Protein AF-A0ABD2KGE0-F1 (afdb_monomer)

Radius of gyration: 43.3 Å; Cα contacts (8 Å, |Δi|>4): 145; chains: 1; bounding box: 102×55×113 Å

Solvent-accessible surface area (backbone atoms only — not comparable to full-atom values): 12557 Å² total; per-residue (Å²): 134,83,68,88,50,62,53,89,42,40,28,43,33,33,20,81,40,97,80,55,90,61,60,81,44,76,45,50,72,95,71,85,79,91,82,86,72,96,60,96,53,74,43,79,45,80,46,65,75,46,70,74,56,56,77,71,59,83,86,86,86,90,84,78,78,70,44,85,46,92,83,61,33,65,87,74,65,28,35,72,54,53,95,43,36,20,32,59,52,85,53,45,61,68,87,54,73,83,26,92,81,33,57,44,60,52,88,63,84,57,63,65,64,60,56,50,51,49,52,48,59,71,66,69,50,51,68,60,54,52,52,53,51,53,52,50,52,49,53,51,51,48,52,59,68,60,45,62,63,57,61,59,52,53,58,55,54,52,56,52,54,52,54,53,53,52,52,62,64,64,69,69,79,73,83,81,85,82,84,89,86,87,81,91,82,91,81,84,88,81,85,82,82,131

InterPro domains:
  IPR002172 Low-density lipoprotein (LDL) receptor class A repeat [PF00057] (72-108)
  IPR002172 Low-density lipoprotein (LDL) receptor class A repeat [PS50068] (72-109)
  IPR002172 Low-density lipoprotein (LDL) receptor class A repeat [SM00192] (72-110)
  IPR002172 Low-density lipoprotein (LDL) receptor class A repeat [cd00112] (75-108)
  IPR036055 LDL receptor-like superfamily [G3DSA:4.10.400.10] (68-114)
  IPR036055 LDL receptor-like superfamily [SSF57424] (74-108)

Foldseek 3Di:
DDDPFPLVAWKKFKDLDPPGPHGPDIDGDDDDADDDDPHPDMDIDIHHNDPVCVVVDDDDDDDFDWDQAPPDLVVVCWDDLDPSITGHLVQACPPDQPRRVSPSNPPPPDVVVVVVVVCVVVVPCVVVVVVVVVVVVVVVVVVVVVVVVVVVVVVVVVVVVVVVVVVVVVVPPPDDDDDDDDDDDDDDDDDDDD

Mean predicted aligned error: 18.42 Å

Structure (mmCIF, N/CA/C/O backbone):
data_AF-A0ABD2KGE0-F1
#
_entry.id   AF-A0ABD2KGE0-F1
#
loop_
_atom_site.group_PDB
_atom_site.id
_atom_site.type_symbol
_atom_site.label_atom_id
_atom_site.label_alt_id
_atom_site.label_comp_id
_atom_site.label_asym_id
_atom_site.label_entity_id
_atom_site.label_seq_id
_atom_site.pdbx_PDB_ins_code
_atom_site.Cartn_x
_atom_site.Cartn_y
_atom_site.Cartn_z
_atom_site.occupancy
_atom_site.B_iso_or_equiv
_atom_site.auth_seq_id
_atom_site.auth_comp_id
_atom_site.auth_asym_id
_atom_site.auth_atom_id
_atom_site.pdbx_PDB_model_num
ATOM 1 N N . MET A 1 1 ? 34.224 -8.600 6.490 1.00 31.39 1 MET A N 1
ATOM 2 C CA . MET A 1 1 ? 33.199 -7.617 6.900 1.00 31.39 1 MET A CA 1
ATOM 3 C C . MET A 1 1 ? 31.910 -8.039 6.220 1.00 31.39 1 MET A C 1
ATOM 5 O O . MET A 1 1 ? 31.810 -7.887 5.011 1.00 31.39 1 MET A O 1
ATOM 9 N N . GLY A 1 2 ? 31.031 -8.734 6.948 1.00 36.47 2 GLY A N 1
ATOM 10 C CA . GLY A 1 2 ? 29.794 -9.284 6.388 1.00 36.47 2 GLY A CA 1
ATOM 11 C C . GLY A 1 2 ? 28.872 -8.150 5.959 1.00 36.47 2 GLY A C 1
ATOM 12 O O . GLY A 1 2 ? 28.632 -7.233 6.743 1.00 36.47 2 GLY A O 1
ATOM 13 N N . ALA A 1 3 ? 28.429 -8.177 4.705 1.00 40.34 3 ALA A N 1
ATOM 14 C CA . ALA A 1 3 ? 27.451 -7.222 4.210 1.00 40.34 3 ALA A CA 1
ATOM 15 C C . ALA A 1 3 ? 26.180 -7.308 5.077 1.00 40.34 3 ALA A C 1
ATOM 17 O O . ALA A 1 3 ? 25.774 -8.415 5.441 1.00 40.34 3 ALA A O 1
ATOM 18 N N . PRO A 1 4 ? 25.560 -6.175 5.448 1.00 46.66 4 PRO A N 1
ATOM 19 C CA . PRO A 1 4 ? 24.321 -6.215 6.199 1.00 46.66 4 PRO A CA 1
ATOM 20 C C . PRO A 1 4 ? 23.244 -6.811 5.288 1.00 46.66 4 PRO A C 1
ATOM 22 O O . PRO A 1 4 ? 23.001 -6.304 4.196 1.00 46.66 4 PRO A O 1
ATOM 25 N N . ASN A 1 5 ? 22.611 -7.878 5.776 1.00 57.12 5 ASN A N 1
ATOM 26 C CA . ASN A 1 5 ? 21.616 -8.718 5.106 1.00 57.12 5 ASN A CA 1
ATOM 27 C C . ASN A 1 5 ? 22.230 -9.668 4.062 1.00 57.12 5 ASN A C 1
ATOM 29 O O . ASN A 1 5 ? 22.848 -9.255 3.087 1.00 57.12 5 ASN A O 1
ATOM 33 N N . HIS A 1 6 ? 22.030 -10.971 4.263 1.00 66.12 6 HIS A N 1
ATOM 34 C CA . HIS A 1 6 ? 22.471 -12.041 3.369 1.00 66.12 6 HIS A CA 1
ATOM 35 C C . HIS A 1 6 ? 21.640 -12.051 2.067 1.00 66.12 6 HIS A C 1
ATOM 37 O O . HIS A 1 6 ? 20.891 -12.985 1.797 1.00 66.12 6 HIS A O 1
ATOM 43 N N . CYS A 1 7 ? 21.761 -11.006 1.243 1.00 77.00 7 CYS A N 1
ATOM 44 C CA . CYS A 1 7 ? 21.024 -10.835 -0.021 1.00 77.00 7 CYS A CA 1
ATOM 45 C C . CYS A 1 7 ? 21.409 -11.873 -1.091 1.00 77.00 7 CYS A C 1
ATOM 47 O O . CYS A 1 7 ? 20.799 -11.919 -2.151 1.00 77.00 7 CYS A O 1
ATOM 49 N N . VAL A 1 8 ? 22.447 -12.671 -0.826 1.00 79.19 8 VAL A N 1
ATOM 50 C CA . VAL A 1 8 ? 22.867 -13.806 -1.658 1.00 79.19 8 VAL A CA 1
ATOM 51 C C . VAL A 1 8 ? 22.132 -15.089 -1.256 1.00 79.19 8 VAL A C 1
ATOM 53 O O . VAL A 1 8 ? 22.020 -16.002 -2.062 1.00 79.19 8 VAL A O 1
ATOM 56 N N . GLU A 1 9 ? 21.614 -15.160 -0.029 1.00 80.75 9 GLU A N 1
ATOM 57 C CA . GLU A 1 9 ? 20.933 -16.345 0.503 1.00 80.75 9 GLU A CA 1
ATOM 58 C C . GLU A 1 9 ? 19.415 -16.184 0.432 1.00 80.75 9 GLU A C 1
ATOM 60 O O . GLU A 1 9 ? 18.720 -17.079 -0.038 1.00 80.75 9 GLU A O 1
ATOM 65 N N . ASN A 1 10 ? 18.907 -15.027 0.868 1.00 84.31 10 ASN A N 1
ATOM 66 C CA . ASN A 1 10 ? 17.483 -14.720 0.916 1.00 84.31 10 ASN A CA 1
ATOM 67 C C . ASN A 1 10 ? 17.231 -13.358 0.269 1.00 84.31 10 ASN A C 1
ATOM 69 O O . ASN A 1 10 ? 17.643 -12.318 0.796 1.00 84.31 10 ASN A O 1
ATOM 73 N N . ALA A 1 11 ? 16.541 -13.362 -0.867 1.00 87.50 11 ALA A N 1
ATOM 74 C CA . ALA A 1 11 ? 16.269 -12.159 -1.637 1.00 87.50 11 ALA A CA 1
ATOM 75 C C . ALA A 1 11 ? 14.887 -12.189 -2.288 1.00 87.50 11 ALA A C 1
ATOM 77 O O . ALA A 1 11 ? 14.390 -13.227 -2.719 1.00 87.50 11 ALA A O 1
ATOM 78 N N . MET A 1 12 ? 14.279 -11.014 -2.396 1.00 88.88 12 MET A N 1
ATOM 79 C CA . MET A 1 12 ? 13.069 -10.787 -3.175 1.00 88.88 12 MET A CA 1
ATOM 80 C C . MET A 1 12 ? 13.412 -9.890 -4.360 1.00 88.88 12 MET A C 1
ATOM 82 O O . MET A 1 12 ? 13.841 -8.752 -4.189 1.00 88.88 12 MET A O 1
ATOM 86 N N . GLU A 1 13 ? 13.206 -10.396 -5.564 1.00 90.56 13 GLU A N 1
ATOM 87 C CA . GLU A 1 13 ? 13.563 -9.743 -6.817 1.00 90.56 13 GLU A CA 1
ATOM 88 C C . GLU A 1 13 ? 12.304 -9.342 -7.590 1.00 90.56 13 GLU A C 1
ATOM 90 O O . GLU A 1 13 ? 11.334 -10.102 -7.666 1.00 90.56 13 GLU A O 1
ATOM 95 N N . LEU A 1 14 ? 12.314 -8.142 -8.171 1.00 91.81 14 LEU A N 1
ATOM 96 C CA . LEU A 1 14 ? 11.231 -7.616 -8.995 1.00 91.81 14 LEU A CA 1
ATOM 97 C C . LEU A 1 14 ? 11.708 -7.446 -10.441 1.00 91.81 14 LEU A C 1
ATOM 99 O O . LEU A 1 14 ? 12.752 -6.844 -10.701 1.00 91.81 14 LEU A O 1
ATOM 103 N N . PHE A 1 15 ? 10.897 -7.920 -11.385 1.00 92.81 15 PHE A N 1
ATOM 104 C CA . PHE A 1 15 ? 11.168 -7.912 -12.823 1.00 92.81 15 PHE A CA 1
ATOM 105 C C . PHE A 1 15 ? 10.057 -7.182 -13.590 1.00 92.8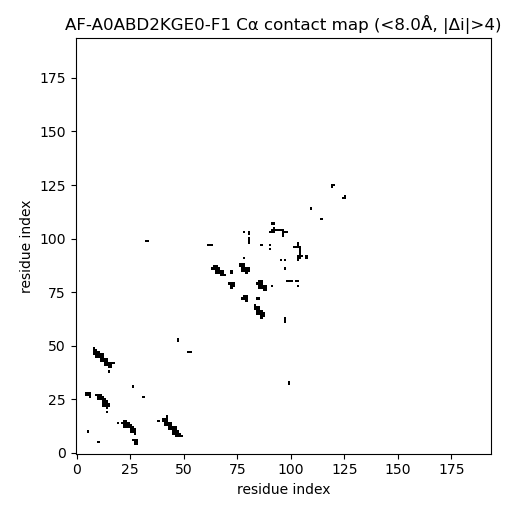1 15 PHE A C 1
ATOM 107 O O . PHE A 1 15 ? 8.870 -7.381 -13.325 1.00 92.81 15 PHE A O 1
ATOM 114 N N . GLY A 1 16 ? 10.447 -6.338 -14.548 1.00 89.75 16 GLY A N 1
ATOM 115 C CA . GLY A 1 16 ? 9.550 -5.515 -15.373 1.00 89.75 16 GLY A CA 1
ATOM 116 C C . GLY A 1 16 ? 9.083 -6.223 -16.645 1.00 89.75 16 GLY A C 1
ATOM 117 O O . GLY A 1 16 ? 9.093 -5.636 -17.717 1.00 89.75 16 GLY A O 1
ATOM 118 N N . GLY A 1 17 ? 8.777 -7.516 -16.554 1.00 86.81 17 GLY A N 1
ATOM 119 C CA . GLY A 1 17 ? 8.366 -8.325 -17.697 1.00 86.81 17 GLY A CA 1
ATOM 120 C C . GLY A 1 17 ? 8.775 -9.793 -17.558 1.00 86.81 17 GLY A C 1
ATOM 121 O O . GLY A 1 17 ? 9.669 -10.110 -16.773 1.00 86.81 17 GLY A O 1
ATOM 122 N N . PRO A 1 18 ? 8.150 -10.697 -18.331 1.00 80.94 18 PRO A N 1
ATOM 123 C CA . PRO A 1 18 ? 8.374 -12.138 -18.202 1.00 80.94 18 PRO A CA 1
ATOM 124 C C . PRO A 1 18 ? 9.755 -12.590 -18.695 1.00 80.94 18 PRO A C 1
ATOM 126 O O . PRO A 1 18 ? 10.242 -13.632 -18.272 1.00 80.94 18 PRO A O 1
ATOM 129 N N . PHE A 1 19 ? 10.383 -11.817 -19.587 1.00 85.50 19 PHE A N 1
ATOM 130 C CA . PHE A 1 19 ? 11.676 -12.145 -20.203 1.00 85.50 19 PHE A CA 1
ATOM 131 C C . PHE A 1 19 ? 12.826 -11.265 -19.700 1.00 85.50 19 PHE A C 1
ATOM 133 O O . PHE A 1 19 ? 13.913 -11.277 -20.276 1.00 85.50 19 PHE A O 1
ATOM 140 N N . ALA A 1 20 ? 12.600 -10.471 -18.651 1.00 86.88 20 ALA A N 1
ATOM 141 C CA . ALA A 1 20 ? 13.656 -9.659 -18.070 1.00 86.88 20 ALA A CA 1
ATOM 142 C C . ALA A 1 20 ? 14.696 -10.577 -17.408 1.00 86.88 20 ALA A C 1
ATOM 144 O O . ALA A 1 20 ? 14.387 -11.313 -16.476 1.00 86.88 20 ALA A O 1
ATOM 145 N N . SER A 1 21 ? 15.936 -10.535 -17.896 1.00 85.62 21 SER A N 1
ATOM 146 C CA . SER A 1 21 ? 17.052 -11.328 -17.364 1.00 85.62 21 SER A CA 1
ATOM 147 C C . SER A 1 21 ? 17.686 -10.717 -16.115 1.00 85.62 21 SER A C 1
ATOM 149 O O . SER A 1 21 ? 18.437 -11.391 -15.415 1.00 85.62 21 SER A O 1
ATOM 151 N N . VAL A 1 22 ? 17.383 -9.448 -15.831 1.00 89.19 22 VAL A N 1
ATOM 152 C CA . VAL A 1 22 ? 17.929 -8.697 -14.700 1.00 89.19 22 VAL A CA 1
ATOM 153 C C . VAL A 1 22 ? 16.773 -8.081 -13.910 1.00 89.19 22 VAL A C 1
ATOM 155 O O . VAL A 1 22 ? 15.902 -7.445 -14.517 1.00 89.19 22 VAL A O 1
ATOM 158 N N . PRO A 1 23 ? 16.740 -8.245 -12.576 1.00 90.19 23 PRO A N 1
ATOM 159 C CA . PRO A 1 23 ? 15.734 -7.593 -11.755 1.00 90.19 23 PRO A CA 1
ATOM 160 C C . PRO A 1 23 ? 15.978 -6.084 -11.728 1.00 90.19 23 PRO A C 1
ATOM 162 O O . PRO A 1 23 ? 17.109 -5.621 -11.582 1.00 90.19 23 PRO A O 1
ATOM 165 N N . PHE A 1 24 ? 14.912 -5.290 -11.835 1.00 90.38 24 PHE A N 1
ATOM 166 C CA . PHE A 1 24 ? 15.043 -3.835 -11.716 1.00 90.38 24 PHE A CA 1
ATOM 167 C C . PHE A 1 24 ? 15.219 -3.412 -10.256 1.00 90.38 24 PHE A C 1
ATOM 169 O O . PHE A 1 24 ? 15.783 -2.348 -9.993 1.00 90.38 24 PHE A O 1
ATOM 176 N N . ARG A 1 25 ? 14.754 -4.225 -9.298 1.00 89.94 25 ARG A N 1
ATOM 177 C CA . ARG A 1 25 ? 14.975 -4.037 -7.860 1.00 89.94 25 ARG A CA 1
ATOM 178 C C . ARG A 1 25 ? 15.102 -5.378 -7.146 1.00 89.94 25 ARG A C 1
ATOM 180 O O . ARG A 1 25 ? 14.356 -6.308 -7.441 1.00 89.94 25 ARG A O 1
ATOM 187 N N . THR A 1 26 ? 15.998 -5.418 -6.166 1.00 88.56 26 THR A N 1
ATOM 188 C CA . THR A 1 26 ? 16.218 -6.566 -5.283 1.00 88.56 26 THR A CA 1
ATOM 189 C C . THR A 1 26 ? 16.168 -6.091 -3.839 1.00 88.56 26 THR A C 1
ATOM 191 O O . THR A 1 26 ? 16.767 -5.073 -3.492 1.00 88.56 26 THR A O 1
ATOM 194 N N . PHE A 1 27 ? 15.446 -6.826 -3.005 1.00 87.94 27 PHE A N 1
ATOM 195 C CA . PHE A 1 27 ? 15.281 -6.569 -1.585 1.00 87.94 27 PHE A CA 1
ATOM 196 C C . PHE A 1 27 ? 15.847 -7.706 -0.751 1.00 87.94 27 PHE A C 1
ATOM 198 O O . PHE A 1 27 ? 15.718 -8.879 -1.097 1.00 87.94 27 PHE A O 1
ATOM 205 N N . CYS A 1 28 ? 16.406 -7.341 0.394 1.00 85.06 28 CYS A N 1
ATOM 206 C CA . CYS A 1 28 ? 16.891 -8.256 1.413 1.00 85.06 28 CYS A CA 1
ATOM 207 C C . CYS A 1 28 ? 16.784 -7.587 2.786 1.00 85.06 28 CYS A C 1
ATOM 209 O O . CYS A 1 28 ? 16.933 -6.369 2.907 1.00 85.06 28 CYS A O 1
ATOM 211 N N . GLY A 1 29 ? 16.533 -8.389 3.821 1.00 79.12 29 GLY A N 1
ATOM 212 C CA . GLY A 1 29 ? 16.322 -7.914 5.191 1.00 79.12 29 GLY A CA 1
ATOM 213 C C . GLY A 1 29 ? 14.852 -7.917 5.619 1.00 79.12 29 GLY A C 1
ATOM 214 O O . GLY A 1 29 ? 14.006 -8.546 4.989 1.00 79.12 29 GLY A O 1
ATOM 215 N N . LEU A 1 30 ? 14.563 -7.239 6.734 1.00 76.12 30 LEU A N 1
ATOM 216 C CA . LEU A 1 30 ? 13.249 -7.265 7.395 1.00 76.12 30 LEU A CA 1
ATOM 217 C C . LEU A 1 30 ? 12.309 -6.130 6.959 1.00 76.12 30 LEU A C 1
ATOM 219 O O . LEU A 1 30 ? 11.099 -6.233 7.152 1.00 76.12 30 LEU A O 1
ATOM 223 N N . THR A 1 31 ? 12.845 -5.040 6.402 1.00 77.81 31 THR A N 1
ATOM 224 C CA . THR A 1 31 ? 12.070 -3.861 5.990 1.00 77.81 31 THR A CA 1
ATOM 225 C C . THR A 1 31 ? 12.470 -3.404 4.590 1.00 77.81 31 THR A C 1
ATOM 227 O O . THR A 1 31 ? 13.620 -3.546 4.176 1.00 77.81 31 THR A O 1
ATOM 230 N N . SER A 1 32 ? 11.506 -2.864 3.844 1.00 80.12 32 SER A N 1
ATOM 231 C CA . SER A 1 32 ? 11.706 -2.334 2.493 1.00 80.12 32 SER A CA 1
ATOM 232 C C . SER A 1 32 ? 10.987 -0.998 2.319 1.00 80.12 32 SER A C 1
ATOM 234 O O . SER A 1 32 ? 10.045 -0.680 3.046 1.00 80.12 32 SER A O 1
ATOM 236 N N . THR A 1 33 ? 11.464 -0.194 1.370 1.00 83.00 33 THR A N 1
ATOM 237 C CA . THR A 1 33 ? 10.846 1.074 0.971 1.00 83.00 33 THR A CA 1
ATOM 238 C C . THR A 1 33 ? 9.900 0.871 -0.214 1.00 83.00 33 THR A C 1
ATOM 240 O O . THR A 1 33 ? 9.989 -0.120 -0.941 1.00 83.00 33 THR A O 1
ATOM 243 N N . HIS A 1 34 ? 8.986 1.822 -0.427 1.00 85.31 34 HIS A N 1
ATOM 244 C CA . HIS A 1 34 ? 8.064 1.779 -1.563 1.00 85.31 34 HIS A CA 1
ATOM 245 C C . HIS A 1 34 ? 8.833 1.902 -2.886 1.00 85.31 34 HIS A C 1
ATOM 247 O O . HIS A 1 34 ? 9.730 2.737 -3.019 1.00 85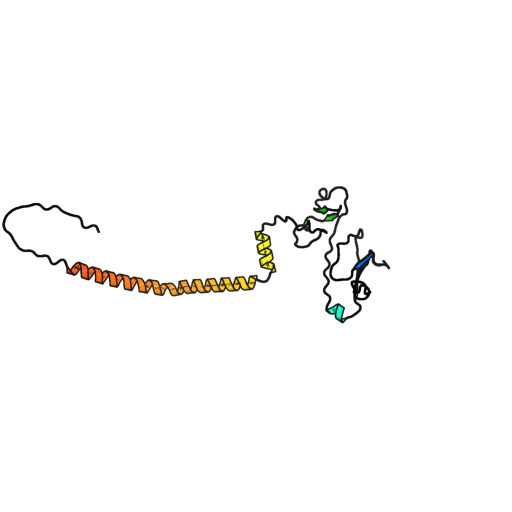.31 34 HIS A O 1
ATOM 253 N N . ILE A 1 35 ? 8.442 1.107 -3.884 1.00 88.88 35 ILE A N 1
ATOM 254 C CA . ILE A 1 35 ? 8.912 1.246 -5.264 1.00 88.88 35 ILE A CA 1
ATOM 255 C C . ILE A 1 35 ? 7.730 1.589 -6.161 1.00 88.88 35 ILE A C 1
ATOM 257 O O . ILE A 1 35 ? 6.649 1.021 -6.031 1.00 88.88 35 ILE A O 1
ATOM 261 N N . TYR A 1 36 ? 7.988 2.467 -7.124 1.00 88.12 36 TYR A N 1
ATOM 262 C CA . TYR A 1 36 ? 7.079 2.805 -8.208 1.00 88.12 36 TYR A CA 1
ATOM 263 C C . TYR A 1 36 ? 7.635 2.260 -9.524 1.00 88.12 36 TYR A C 1
ATOM 265 O O . TYR A 1 36 ? 8.838 2.356 -9.777 1.00 88.12 36 TYR A O 1
ATOM 273 N N . THR A 1 37 ? 6.769 1.708 -10.368 1.00 88.81 37 THR A N 1
ATOM 274 C CA . THR A 1 37 ? 7.123 1.240 -11.710 1.00 88.81 37 THR A CA 1
ATOM 275 C C . THR A 1 37 ? 6.107 1.712 -12.741 1.00 88.81 37 THR A C 1
ATOM 277 O O . THR A 1 37 ? 4.904 1.688 -12.499 1.00 88.81 37 THR A O 1
ATOM 280 N N . GLY A 1 38 ? 6.598 2.132 -13.907 1.00 86.56 38 GLY A N 1
ATOM 281 C CA . GLY A 1 38 ? 5.738 2.473 -15.042 1.00 86.56 38 GLY A CA 1
ATOM 282 C C . GLY A 1 38 ? 5.102 1.253 -15.714 1.00 86.56 38 GLY A C 1
ATOM 283 O O . GLY A 1 38 ? 4.234 1.420 -16.565 1.00 86.56 38 GLY A O 1
ATOM 284 N N . GLU A 1 39 ? 5.525 0.043 -15.344 1.00 87.38 39 GLU A N 1
ATOM 285 C CA . GLU A 1 39 ? 5.024 -1.198 -15.925 1.00 87.38 39 GLU A CA 1
ATOM 286 C C . GLU A 1 39 ? 3.655 -1.585 -15.356 1.00 87.38 39 GLU A C 1
ATOM 288 O O . GLU A 1 39 ? 3.402 -1.478 -14.157 1.00 87.38 39 GLU A O 1
ATOM 293 N N . SER A 1 40 ? 2.778 -2.107 -16.218 1.00 88.31 40 SER A N 1
ATOM 294 C CA . SER A 1 40 ? 1.464 -2.631 -15.802 1.00 88.31 40 SER A CA 1
ATOM 295 C C . SER A 1 40 ? 1.539 -4.046 -15.221 1.00 88.31 40 SER A C 1
ATOM 297 O O . SER A 1 40 ? 0.619 -4.479 -14.529 1.00 88.31 40 SER A O 1
ATOM 299 N N . LEU A 1 41 ? 2.622 -4.773 -15.511 1.00 88.75 41 LEU A N 1
ATOM 300 C CA . LEU A 1 41 ? 2.864 -6.132 -15.039 1.00 88.75 41 LEU A CA 1
ATOM 301 C C . LEU A 1 41 ? 4.255 -6.223 -14.417 1.00 88.75 41 LEU A C 1
ATOM 303 O O . LEU A 1 41 ? 5.247 -5.796 -15.003 1.00 88.75 41 LEU A O 1
ATOM 307 N N . ILE A 1 42 ? 4.311 -6.812 -13.227 1.00 91.31 42 ILE A N 1
ATOM 308 C CA . ILE A 1 42 ? 5.539 -7.027 -12.465 1.00 91.31 42 ILE A CA 1
ATOM 309 C C . ILE A 1 42 ? 5.599 -8.500 -12.103 1.00 91.31 42 ILE A C 1
ATOM 311 O O . ILE A 1 42 ? 4.603 -9.078 -11.668 1.00 91.31 42 ILE A O 1
ATOM 315 N N . TYR A 1 43 ? 6.780 -9.084 -12.229 1.00 92.19 43 TYR A N 1
ATOM 316 C CA . TYR A 1 43 ? 7.047 -10.446 -11.798 1.00 92.19 43 TYR A CA 1
ATOM 317 C C . TYR A 1 43 ? 7.883 -10.394 -10.530 1.00 92.19 43 TYR A C 1
ATOM 319 O O . TYR A 1 43 ? 8.863 -9.655 -10.446 1.00 92.19 43 TYR A O 1
ATOM 327 N N . ILE A 1 44 ? 7.463 -11.163 -9.534 1.00 90.94 44 ILE A N 1
ATOM 328 C CA . ILE A 1 44 ? 8.120 -11.235 -8.236 1.00 90.94 44 ILE A CA 1
ATOM 329 C C . ILE A 1 44 ? 8.736 -12.617 -8.126 1.00 90.94 44 ILE A C 1
ATOM 331 O O . ILE A 1 44 ? 8.037 -13.623 -8.253 1.00 90.94 44 ILE A O 1
ATOM 335 N N . ARG A 1 45 ? 10.038 -12.661 -7.870 1.00 89.50 45 ARG A N 1
ATOM 336 C CA . ARG A 1 45 ? 10.768 -13.892 -7.605 1.00 89.50 45 ARG A CA 1
ATOM 337 C C . ARG A 1 45 ? 11.283 -13.856 -6.179 1.00 89.50 45 ARG A C 1
ATOM 339 O O . ARG A 1 45 ? 11.963 -12.915 -5.782 1.00 89.50 45 ARG A O 1
ATOM 346 N N . LEU A 1 46 ? 10.955 -14.891 -5.420 1.00 88.12 46 LEU A N 1
ATOM 347 C CA . LEU A 1 46 ? 11.534 -15.118 -4.107 1.00 88.12 46 LEU A CA 1
ATOM 348 C C . LEU A 1 46 ? 12.666 -16.135 -4.255 1.00 88.12 46 LEU A C 1
ATOM 350 O O . LEU A 1 46 ? 12.457 -17.230 -4.778 1.00 88.12 46 LEU A O 1
ATOM 354 N N . PHE A 1 47 ? 13.855 -15.754 -3.814 1.00 87.38 47 PHE A N 1
ATOM 355 C CA . PHE A 1 47 ? 15.017 -16.617 -3.715 1.00 87.38 47 PHE A CA 1
ATOM 356 C C . PHE A 1 47 ? 15.288 -16.894 -2.239 1.00 87.38 47 PHE A C 1
ATOM 358 O O . PHE A 1 47 ? 15.454 -15.961 -1.454 1.00 87.38 47 PHE A O 1
ATOM 365 N N . VAL A 1 48 ? 15.305 -18.171 -1.872 1.00 88.12 48 VAL A N 1
ATOM 366 C CA . VAL A 1 48 ? 15.628 -18.640 -0.523 1.00 88.12 48 VAL A CA 1
ATOM 367 C C . VAL A 1 48 ? 16.549 -19.836 -0.681 1.00 88.12 48 VAL A C 1
ATOM 369 O O . VAL A 1 48 ? 16.213 -20.784 -1.389 1.00 88.12 48 VAL A O 1
ATOM 372 N N . MET A 1 49 ? 17.719 -19.763 -0.058 1.00 84.12 49 MET A N 1
ATOM 373 C CA . MET A 1 49 ? 18.759 -20.779 -0.196 1.00 84.12 49 MET A CA 1
ATOM 374 C C . MET A 1 49 ? 18.423 -22.080 0.544 1.00 84.12 49 MET A C 1
ATOM 376 O O . MET A 1 49 ? 18.738 -23.153 0.039 1.00 84.12 49 MET A O 1
ATOM 380 N N . ASP A 1 50 ? 17.796 -21.991 1.721 1.00 84.81 50 ASP A N 1
ATOM 381 C CA . ASP A 1 50 ? 17.490 -23.144 2.580 1.00 84.81 50 ASP A CA 1
ATOM 382 C C . ASP A 1 50 ? 15.975 -23.364 2.720 1.00 84.81 50 ASP A C 1
ATOM 384 O O . ASP A 1 50 ? 15.196 -22.431 2.938 1.00 84.81 50 ASP A O 1
ATOM 388 N N . GLU A 1 51 ? 15.555 -24.623 2.667 1.00 83.75 51 GLU A N 1
ATOM 389 C CA . GLU A 1 51 ? 14.167 -25.040 2.840 1.00 83.75 51 GLU A CA 1
ATOM 390 C C . GLU A 1 51 ? 13.647 -24.747 4.257 1.00 83.75 51 GLU A C 1
ATOM 392 O O . GLU A 1 51 ? 12.489 -24.357 4.431 1.00 83.75 51 GLU A O 1
ATOM 397 N N . ALA A 1 52 ? 14.512 -24.819 5.276 1.00 81.25 52 ALA A N 1
ATOM 398 C CA . ALA A 1 52 ? 14.146 -24.432 6.639 1.00 81.25 52 ALA A CA 1
ATOM 399 C C . ALA A 1 52 ? 13.748 -22.946 6.725 1.00 81.25 52 ALA A C 1
ATOM 401 O O . ALA A 1 52 ? 12.793 -22.581 7.419 1.00 81.25 52 ALA A O 1
ATOM 402 N N . HIS A 1 53 ? 14.435 -22.083 5.969 1.00 78.38 53 HIS A N 1
ATOM 403 C CA . HIS A 1 53 ? 14.105 -20.665 5.876 1.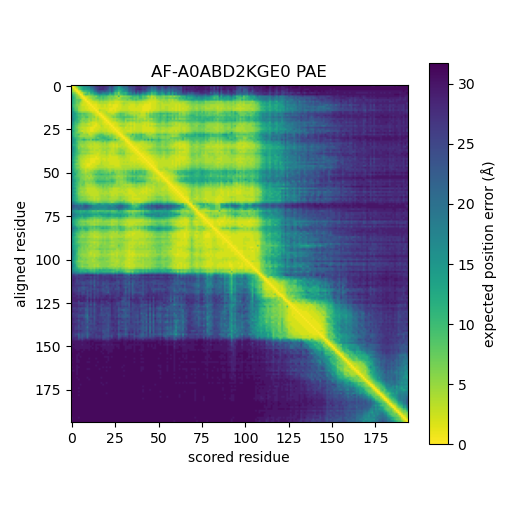00 78.38 53 HIS A CA 1
ATOM 404 C C . HIS A 1 53 ? 12.835 -20.414 5.054 1.00 78.38 53 HIS A C 1
ATOM 406 O O . HIS A 1 53 ? 12.098 -19.485 5.388 1.00 78.38 53 HIS A O 1
ATOM 412 N N . LEU A 1 54 ? 12.515 -21.244 4.052 1.00 79.56 54 LEU A N 1
ATOM 413 C CA . LEU A 1 54 ? 11.250 -21.141 3.307 1.00 79.56 54 LEU A CA 1
ATOM 414 C C . LEU A 1 54 ? 10.036 -21.330 4.222 1.00 79.56 54 LEU A C 1
ATOM 416 O O . LEU A 1 54 ? 9.094 -20.544 4.155 1.00 79.56 54 LEU A O 1
ATOM 420 N N . LEU A 1 55 ? 10.072 -22.332 5.105 1.00 80.06 55 LEU A N 1
ATOM 421 C CA . LEU A 1 55 ? 8.960 -22.647 6.011 1.00 80.06 55 LEU A CA 1
ATOM 422 C C . LEU A 1 55 ? 8.784 -21.611 7.130 1.00 80.06 55 LEU A C 1
ATOM 424 O O . LEU A 1 55 ? 7.669 -21.395 7.606 1.00 80.06 55 LEU A O 1
ATOM 428 N N . ALA A 1 56 ? 9.870 -20.957 7.545 1.00 79.62 56 ALA A N 1
ATOM 429 C CA . ALA A 1 56 ? 9.846 -19.926 8.581 1.00 79.62 56 ALA A CA 1
ATOM 430 C C . ALA A 1 56 ? 9.541 -18.513 8.044 1.00 79.62 56 ALA A C 1
ATOM 432 O O . ALA A 1 56 ? 9.247 -17.607 8.828 1.00 79.62 56 ALA A O 1
ATOM 433 N N . SER A 1 57 ? 9.616 -18.295 6.728 1.00 77.25 57 SER A N 1
ATOM 434 C CA . SER A 1 57 ? 9.475 -16.963 6.134 1.00 77.25 57 SER A CA 1
ATOM 435 C C . SER A 1 57 ? 8.012 -16.599 5.871 1.00 77.25 57 SER A C 1
ATOM 437 O O . SER A 1 57 ? 7.301 -17.282 5.139 1.00 77.25 57 SER A O 1
ATOM 439 N N . ASN A 1 58 ? 7.563 -15.462 6.409 1.00 81.19 58 ASN A N 1
ATOM 440 C CA . ASN A 1 58 ? 6.283 -14.844 6.055 1.00 81.19 58 ASN A CA 1
ATOM 441 C C . ASN A 1 58 ? 6.542 -13.507 5.357 1.00 81.19 58 ASN A C 1
ATOM 443 O O . ASN A 1 58 ? 7.077 -12.587 5.973 1.00 81.19 58 ASN A O 1
ATOM 447 N N . PHE A 1 59 ? 6.140 -13.381 4.093 1.00 79.69 59 PHE A N 1
ATOM 448 C CA . PHE A 1 59 ? 6.221 -12.120 3.361 1.00 79.69 59 PHE A CA 1
ATOM 449 C C . PHE A 1 59 ? 4.822 -11.556 3.110 1.00 79.69 59 PHE A C 1
ATOM 451 O O . PHE A 1 59 ? 3.864 -12.282 2.842 1.00 79.69 59 PHE A O 1
ATOM 458 N N . ARG A 1 60 ? 4.700 -10.231 3.199 1.00 85.62 60 ARG A N 1
ATOM 459 C CA . ARG A 1 60 ? 3.469 -9.498 2.898 1.00 85.62 60 ARG A CA 1
ATOM 460 C C . ARG A 1 60 ? 3.800 -8.379 1.937 1.00 85.62 60 ARG A C 1
ATOM 462 O O . ARG A 1 60 ? 4.685 -7.575 2.208 1.00 85.62 60 ARG A O 1
ATOM 469 N N . ILE A 1 61 ? 3.073 -8.336 0.831 1.00 87.31 61 ILE A N 1
ATOM 470 C CA . ILE A 1 61 ? 3.285 -7.354 -0.226 1.00 87.31 61 ILE A CA 1
ATOM 471 C C . ILE A 1 61 ? 1.974 -6.612 -0.425 1.00 87.31 61 ILE A C 1
ATOM 473 O O . ILE A 1 61 ? 0.920 -7.224 -0.607 1.00 87.31 61 ILE A O 1
ATOM 477 N N . LEU A 1 62 ? 2.048 -5.287 -0.374 1.00 90.12 62 LEU A N 1
ATOM 478 C CA . LEU A 1 62 ? 0.954 -4.403 -0.735 1.00 90.12 62 LEU A CA 1
ATOM 479 C C . LEU A 1 62 ? 1.310 -3.744 -2.063 1.00 90.12 62 LEU A C 1
ATOM 481 O O . LEU A 1 62 ? 2.322 -3.057 -2.160 1.00 90.12 62 LEU A O 1
ATOM 485 N N . PHE A 1 63 ? 0.478 -3.954 -3.076 1.00 91.19 63 PHE A N 1
ATOM 486 C CA . PHE A 1 63 ? 0.590 -3.279 -4.362 1.00 91.19 63 PHE A CA 1
ATOM 487 C C . PHE A 1 63 ? -0.689 -2.495 -4.633 1.00 91.19 63 PHE A C 1
ATOM 489 O O . PHE A 1 63 ? -1.769 -2.831 -4.137 1.00 91.19 63 PHE A O 1
ATOM 496 N N . SER A 1 64 ? -0.575 -1.406 -5.382 1.00 90.44 64 SER A N 1
ATOM 497 C CA . SER A 1 64 ? -1.704 -0.540 -5.712 1.00 90.44 64 SER A CA 1
ATOM 498 C C . SER A 1 64 ? -1.476 0.131 -7.048 1.00 90.44 64 SER A C 1
ATOM 500 O O . SER A 1 64 ? -0.345 0.463 -7.396 1.00 90.44 64 SER A O 1
ATOM 502 N N . SER A 1 65 ? -2.561 0.338 -7.788 1.00 90.31 65 SER A N 1
ATOM 503 C CA . SER A 1 65 ? -2.528 1.181 -8.975 1.00 90.31 65 SER A CA 1
ATOM 504 C C . SER A 1 65 ? -2.252 2.621 -8.563 1.00 90.31 65 SER A C 1
ATOM 506 O O . SER A 1 65 ? -2.881 3.127 -7.629 1.00 90.31 65 SER A O 1
ATOM 508 N N . TYR A 1 66 ? -1.379 3.291 -9.298 1.00 90.12 66 TYR A N 1
ATOM 509 C CA . TYR A 1 66 ? -1.105 4.705 -9.117 1.00 90.12 66 TYR A CA 1
ATOM 510 C C . TYR A 1 66 ? -0.999 5.385 -10.484 1.00 90.12 66 TYR A C 1
ATOM 512 O O . TYR A 1 66 ? -0.764 4.739 -11.504 1.00 90.12 66 TYR A O 1
ATOM 520 N N . SER A 1 67 ? -1.176 6.700 -10.506 1.00 89.06 67 SER A N 1
ATOM 521 C CA . SER A 1 67 ? -0.967 7.541 -11.680 1.00 89.06 67 SER A CA 1
ATOM 522 C C . SER A 1 67 ? 0.143 8.533 -11.365 1.00 89.06 67 SER A C 1
ATOM 524 O O . SER A 1 67 ? 0.043 9.262 -10.382 1.00 89.06 67 SER A O 1
ATOM 526 N N . ARG A 1 68 ? 1.180 8.591 -12.207 1.00 84.44 68 ARG A N 1
ATOM 527 C CA . ARG A 1 68 ? 2.213 9.633 -12.136 1.00 84.44 68 ARG A CA 1
ATOM 528 C C . ARG A 1 68 ? 1.742 10.824 -12.973 1.00 84.44 68 ARG A C 1
ATOM 530 O O . ARG A 1 68 ? 1.861 10.791 -14.196 1.00 84.44 68 ARG A O 1
ATOM 537 N N . ARG A 1 69 ? 1.116 11.825 -12.349 1.00 75.12 69 ARG A N 1
ATOM 538 C CA . ARG A 1 69 ? 0.617 13.029 -13.042 1.00 75.12 69 ARG A CA 1
ATOM 539 C C . ARG A 1 69 ? 1.186 14.285 -12.393 1.00 75.12 69 ARG A C 1
ATOM 541 O O . ARG A 1 69 ? 0.925 14.548 -11.228 1.00 75.12 69 ARG A O 1
ATOM 548 N N . ALA A 1 70 ? 1.870 15.090 -13.203 1.00 61.91 70 ALA A N 1
ATOM 549 C CA . ALA A 1 70 ? 2.487 16.356 -12.807 1.00 61.91 70 ALA A CA 1
ATOM 550 C C . ALA A 1 70 ? 1.500 17.542 -12.696 1.00 61.91 70 ALA A C 1
ATOM 552 O O . ALA A 1 70 ? 1.902 18.635 -12.320 1.00 61.91 70 ALA A O 1
ATOM 553 N N . ALA A 1 71 ? 0.219 17.361 -13.055 1.00 65.94 71 ALA A N 1
ATOM 554 C CA . ALA A 1 71 ? -0.695 18.481 -13.320 1.00 65.94 71 ALA A CA 1
ATOM 555 C C . ALA A 1 71 ? -2.032 18.444 -12.553 1.00 65.94 71 ALA A C 1
ATOM 557 O O . ALA A 1 71 ? -2.966 19.085 -13.003 1.00 65.94 71 ALA A O 1
ATOM 558 N N . ASN A 1 72 ? -2.100 17.747 -11.408 1.00 75.94 72 ASN A N 1
ATOM 559 C CA . ASN A 1 72 ? -3.215 17.658 -10.434 1.00 75.94 72 ASN A CA 1
ATOM 560 C C . ASN A 1 72 ? -3.928 16.294 -10.396 1.00 75.94 72 ASN A C 1
ATOM 562 O O . ASN A 1 72 ? -4.540 15.841 -11.362 1.00 75.94 72 ASN A O 1
ATOM 566 N N . CYS A 1 73 ? -3.922 15.665 -9.216 1.00 83.69 73 CYS A N 1
ATOM 567 C CA . CYS A 1 73 ? -4.694 14.450 -8.933 1.00 83.69 73 CYS A CA 1
ATOM 568 C C . CYS A 1 73 ? -6.213 14.718 -8.844 1.00 83.69 73 CYS A C 1
ATOM 570 O O . CYS A 1 73 ? -7.027 13.833 -9.117 1.00 83.69 73 CYS A O 1
ATOM 572 N N . SER A 1 74 ? -6.604 15.945 -8.483 1.00 78.12 74 SER A N 1
ATOM 573 C CA . SER A 1 74 ? -8.001 16.329 -8.245 1.00 78.12 74 SER A CA 1
ATOM 574 C C . SER A 1 74 ? -8.893 16.211 -9.480 1.00 78.12 74 SER A C 1
ATOM 576 O O . SER A 1 74 ? -10.031 15.760 -9.353 1.00 78.12 74 SER A O 1
ATOM 578 N N . ASP A 1 75 ? -8.370 16.522 -10.667 1.00 80.38 75 ASP A N 1
ATOM 579 C CA . ASP A 1 75 ? -9.147 16.567 -11.916 1.00 80.38 75 ASP A CA 1
ATOM 580 C C . ASP A 1 75 ? -9.696 15.195 -12.333 1.00 80.38 75 ASP A C 1
ATOM 582 O O . ASP A 1 75 ? -10.657 15.096 -13.090 1.00 80.38 75 ASP A O 1
ATOM 586 N N . GLN A 1 76 ? -9.104 14.117 -11.815 1.00 78.31 76 GLN A N 1
ATOM 587 C CA . GLN A 1 76 ? -9.485 12.734 -12.116 1.00 78.31 76 GLN A CA 1
ATOM 588 C C . GLN A 1 76 ? -10.089 12.010 -10.917 1.00 78.31 76 GLN A C 1
ATOM 590 O O . GLN A 1 76 ? -10.135 10.781 -10.891 1.00 78.31 76 GLN A O 1
ATOM 595 N N . ASN A 1 77 ? -10.531 12.760 -9.905 1.00 85.12 77 ASN A N 1
ATOM 596 C CA . ASN A 1 77 ? -11.051 12.195 -8.666 1.00 85.12 77 ASN A CA 1
ATOM 597 C C . ASN A 1 77 ? -10.047 11.243 -7.973 1.00 85.12 77 ASN A C 1
ATOM 599 O O . ASN A 1 77 ? -10.442 10.264 -7.338 1.00 85.12 77 ASN A O 1
ATOM 603 N N . LEU A 1 78 ? -8.747 11.525 -8.093 1.00 89.69 78 LEU A N 1
ATOM 604 C CA . LEU A 1 78 ? -7.677 10.807 -7.401 1.00 89.69 78 LEU A CA 1
ATOM 605 C C . LEU A 1 78 ? -7.287 11.556 -6.119 1.00 89.69 78 LEU A C 1
ATOM 607 O O . LEU A 1 78 ? -7.562 12.747 -5.950 1.00 89.69 78 LEU A O 1
ATOM 611 N N . PHE A 1 79 ? -6.650 10.834 -5.206 1.00 90.31 79 PHE A N 1
ATOM 612 C CA . PHE A 1 79 ? -6.011 11.375 -4.016 1.00 90.31 79 PHE A CA 1
ATOM 613 C C . PHE A 1 79 ? -4.542 11.662 -4.292 1.00 90.31 79 PHE A C 1
ATOM 615 O O . PHE A 1 79 ? -3.870 10.863 -4.945 1.00 90.31 79 PHE A O 1
ATOM 622 N N . ASP A 1 80 ? -4.056 12.780 -3.770 1.00 90.75 80 ASP A N 1
ATOM 623 C CA . ASP A 1 80 ? -2.664 13.178 -3.898 1.00 90.75 80 ASP A CA 1
ATOM 624 C C . ASP A 1 80 ? -1.833 12.598 -2.746 1.00 90.75 80 ASP A C 1
ATOM 626 O O . ASP A 1 80 ? -1.959 13.010 -1.590 1.00 90.75 80 ASP A O 1
ATOM 630 N N . CYS A 1 81 ? -0.976 11.625 -3.065 1.00 89.44 81 CYS A N 1
ATOM 631 C CA . CYS A 1 81 ? 0.004 11.091 -2.124 1.00 89.44 81 CYS A CA 1
ATOM 632 C C . CYS A 1 81 ? 1.226 12.001 -1.976 1.00 89.44 81 CYS A C 1
AT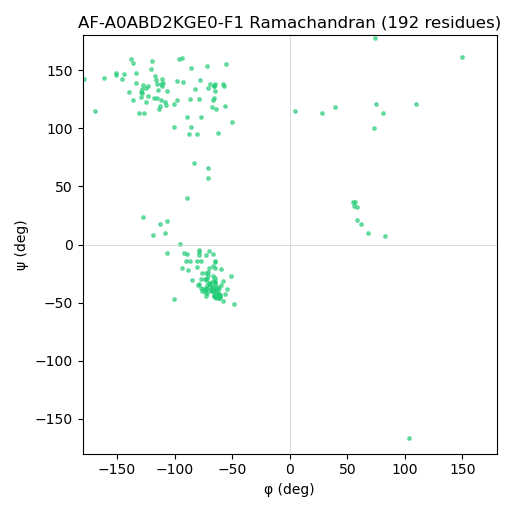OM 634 O O . CYS A 1 81 ? 2.056 11.695 -1.117 1.00 89.44 81 CYS A O 1
ATOM 636 N N . GLY A 1 82 ? 1.337 13.070 -2.774 1.00 83.88 82 GLY A N 1
ATOM 637 C CA . GLY A 1 82 ? 2.501 13.917 -3.036 1.00 83.88 82 GLY A CA 1
ATOM 638 C C . GLY A 1 82 ? 3.551 13.262 -3.937 1.00 83.88 82 GLY A C 1
ATOM 639 O O . GLY A 1 82 ? 3.393 12.118 -4.360 1.00 83.88 82 GLY A O 1
ATOM 640 N N . ASP A 1 83 ? 4.615 14.010 -4.253 1.00 81.50 83 ASP A N 1
ATOM 641 C CA . ASP A 1 83 ? 5.687 13.600 -5.183 1.00 81.50 83 ASP A CA 1
ATOM 642 C C . ASP A 1 83 ? 5.168 13.179 -6.575 1.00 81.50 83 ASP A C 1
ATOM 644 O O . ASP A 1 83 ? 5.672 12.238 -7.187 1.00 81.50 83 ASP A O 1
ATOM 648 N N . GLU A 1 84 ? 4.126 13.864 -7.066 1.00 86.00 84 GLU A N 1
ATOM 649 C CA . GLU A 1 84 ? 3.445 13.587 -8.347 1.00 86.00 84 GLU A CA 1
ATOM 650 C C . GLU A 1 84 ? 2.778 12.199 -8.431 1.00 86.00 84 GLU A C 1
ATOM 652 O O . GLU A 1 84 ? 2.460 11.712 -9.523 1.00 86.00 84 GLU A O 1
ATOM 657 N N . ILE A 1 85 ? 2.552 11.547 -7.285 1.00 88.94 85 ILE A N 1
ATOM 658 C CA . ILE A 1 85 ? 1.878 10.252 -7.193 1.00 88.94 85 ILE A CA 1
ATOM 659 C C . ILE A 1 85 ? 0.422 10.445 -6.780 1.00 88.94 85 ILE A C 1
ATOM 661 O O . ILE A 1 85 ? 0.112 10.918 -5.688 1.00 88.94 85 ILE A O 1
ATOM 665 N N . CYS A 1 86 ? -0.479 9.976 -7.636 1.00 91.31 86 CYS A N 1
ATOM 666 C CA . CYS A 1 86 ? -1.909 9.960 -7.379 1.00 91.31 86 CYS A CA 1
ATOM 667 C C . CYS A 1 86 ? -2.410 8.524 -7.186 1.00 91.31 86 CYS A C 1
ATOM 669 O O . CYS A 1 86 ? -2.081 7.644 -7.987 1.00 91.31 86 CYS A O 1
ATOM 671 N N . ILE A 1 87 ? -3.267 8.290 -6.193 1.00 91.62 87 ILE A N 1
ATOM 672 C CA . ILE A 1 87 ? -3.923 6.992 -5.959 1.00 91.62 87 ILE A CA 1
ATOM 673 C C . ILE A 1 87 ? -5.452 7.114 -6.050 1.00 91.62 87 ILE A C 1
ATOM 675 O O . ILE A 1 87 ? -5.997 8.204 -5.868 1.00 91.62 87 ILE A O 1
ATOM 679 N N . PRO A 1 88 ? -6.188 6.023 -6.315 1.00 91.06 88 PRO A N 1
ATOM 680 C CA . PRO A 1 88 ? -7.646 6.029 -6.231 1.00 91.06 88 PRO A CA 1
ATOM 681 C C . PRO A 1 88 ? -8.145 6.453 -4.845 1.00 91.06 88 PRO A C 1
ATOM 683 O O . PRO A 1 88 ? -7.666 5.952 -3.830 1.00 91.06 88 PRO A O 1
ATOM 686 N N . ARG A 1 89 ? -9.168 7.318 -4.788 1.00 88.25 89 ARG A N 1
ATOM 687 C CA . ARG A 1 89 ? -9.781 7.749 -3.514 1.00 88.25 89 ARG A CA 1
ATOM 688 C C . ARG A 1 89 ? -10.374 6.605 -2.690 1.00 88.25 89 ARG A C 1
ATOM 690 O O . ARG A 1 89 ? -10.521 6.747 -1.485 1.00 88.25 89 ARG A O 1
ATOM 697 N N . THR A 1 90 ? -10.684 5.471 -3.315 1.00 88.31 90 THR A N 1
ATOM 698 C CA . THR A 1 90 ? -11.140 4.251 -2.628 1.00 88.31 90 THR A CA 1
ATOM 699 C C . THR A 1 90 ? -10.082 3.642 -1.708 1.00 88.31 90 THR A C 1
ATOM 701 O O . THR A 1 90 ? -10.412 2.784 -0.893 1.00 88.31 90 THR A O 1
ATOM 704 N N . LEU A 1 91 ? -8.818 4.051 -1.850 1.00 91.44 91 LEU A N 1
ATOM 705 C CA . LEU A 1 91 ? -7.718 3.601 -1.007 1.00 91.44 91 LEU A CA 1
ATOM 706 C C . LEU A 1 91 ? -7.482 4.502 0.212 1.00 91.44 91 LEU A C 1
ATOM 708 O O . LEU A 1 91 ? -6.691 4.128 1.062 1.00 91.44 91 LEU A O 1
ATOM 712 N N . ILE A 1 92 ? -8.167 5.643 0.321 1.00 90.81 92 ILE A N 1
ATOM 713 C CA . ILE A 1 92 ? -8.071 6.513 1.499 1.00 90.81 92 ILE A CA 1
ATOM 714 C C . ILE A 1 92 ? -8.774 5.835 2.683 1.00 90.81 92 ILE A C 1
ATOM 716 O O . ILE A 1 92 ? -9.900 5.353 2.534 1.00 90.81 92 ILE A O 1
ATOM 720 N N . CYS A 1 93 ? -8.145 5.847 3.859 1.00 89.81 93 CYS A N 1
ATOM 721 C CA . CYS A 1 93 ? -8.711 5.353 5.118 1.00 89.81 93 CYS A CA 1
ATOM 722 C C . CYS A 1 93 ? -9.160 3.883 5.067 1.00 89.81 93 CYS A C 1
ATOM 724 O O . CYS A 1 93 ? -10.180 3.508 5.649 1.00 89.81 93 CYS A O 1
ATOM 726 N N . ASN A 1 94 ? -8.416 3.038 4.353 1.00 89.38 94 ASN A N 1
ATOM 727 C CA . ASN A 1 94 ? -8.682 1.606 4.227 1.00 89.38 94 ASN A CA 1
ATOM 728 C C . ASN A 1 94 ? -7.875 0.756 5.238 1.00 89.38 94 ASN A C 1
ATOM 730 O O . ASN A 1 94 ? -7.980 -0.478 5.238 1.00 89.38 94 ASN A O 1
ATOM 734 N N . GLY A 1 95 ? -7.066 1.394 6.090 1.00 88.50 95 GLY A N 1
ATOM 735 C CA . GLY A 1 95 ? -6.208 0.748 7.081 1.00 88.50 95 GLY A CA 1
ATOM 736 C C . GLY A 1 95 ? -4.872 0.246 6.525 1.00 88.50 95 GLY A C 1
ATOM 737 O O . GLY A 1 95 ? -4.149 -0.469 7.226 1.00 88.50 95 GLY A O 1
ATOM 738 N N . ARG A 1 96 ? -4.530 0.562 5.274 1.00 90.38 96 ARG A N 1
ATOM 739 C CA . ARG A 1 96 ? -3.298 0.152 4.591 1.00 90.38 96 ARG A CA 1
ATOM 740 C C . ARG A 1 96 ? -2.578 1.396 4.087 1.00 90.38 96 ARG A C 1
ATOM 742 O O . ARG A 1 96 ? -3.181 2.263 3.49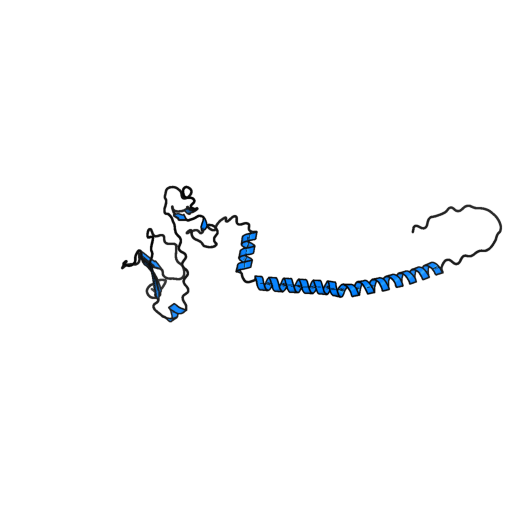4 1.00 90.38 96 ARG A O 1
ATOM 749 N N . SER A 1 97 ? -1.266 1.460 4.304 1.00 91.75 97 SER A N 1
ATOM 750 C CA . SER A 1 97 ? -0.457 2.592 3.839 1.00 91.75 97 SER A CA 1
ATOM 751 C C . SER A 1 97 ? -0.120 2.424 2.359 1.00 91.75 97 SER A C 1
ATOM 753 O O . SER A 1 97 ? 0.844 1.737 2.015 1.00 91.75 97 SER A O 1
ATOM 755 N N . ASN A 1 98 ? -0.915 3.022 1.480 1.00 91.81 98 ASN A N 1
ATOM 756 C CA . ASN A 1 98 ? -0.691 3.040 0.040 1.00 91.81 98 ASN A CA 1
ATOM 757 C C . ASN A 1 98 ? 0.258 4.181 -0.376 1.00 91.81 98 ASN A C 1
ATOM 759 O O . ASN A 1 98 ? 1.024 4.002 -1.325 1.00 91.81 98 ASN A O 1
ATOM 763 N N . CYS A 1 99 ? 0.284 5.309 0.345 1.00 90.69 99 CYS A N 1
ATOM 764 C CA . CYS A 1 99 ? 1.273 6.373 0.133 1.00 90.69 99 CYS A CA 1
ATOM 765 C C . CYS A 1 99 ? 2.582 6.116 0.911 1.00 90.69 99 CYS A C 1
ATOM 767 O O . CYS A 1 99 ? 2.560 5.563 2.012 1.00 90.69 99 CYS A O 1
ATOM 769 N N . LEU A 1 100 ? 3.714 6.627 0.397 1.00 87.75 100 LEU A N 1
ATOM 770 C CA . LEU A 1 100 ? 5.046 6.532 1.030 1.00 87.75 100 LEU A CA 1
ATOM 771 C C . LEU A 1 100 ? 5.076 7.058 2.478 1.00 87.75 100 LEU A C 1
ATOM 773 O O . LEU A 1 100 ? 5.731 6.480 3.339 1.00 87.75 100 LEU A O 1
ATOM 777 N N . TYR A 1 101 ? 4.349 8.146 2.745 1.00 88.25 101 TYR A N 1
ATOM 778 C CA . TYR A 1 101 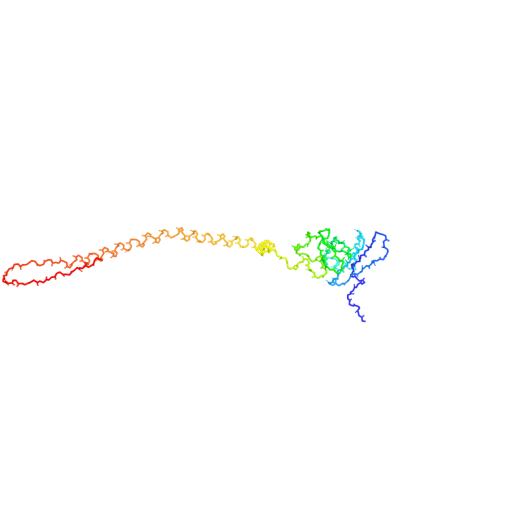? 4.264 8.781 4.066 1.00 88.25 101 TYR A CA 1
ATOM 779 C C . TYR A 1 101 ? 2.929 8.537 4.766 1.00 88.25 101 TYR A C 1
ATOM 781 O O . TYR A 1 101 ? 2.550 9.309 5.646 1.00 88.25 101 TYR A O 1
ATOM 789 N N . ARG A 1 102 ? 2.182 7.504 4.352 1.00 89.38 102 ARG A N 1
ATOM 790 C CA . ARG A 1 102 ? 0.896 7.142 4.962 1.00 89.38 102 ARG A CA 1
ATOM 791 C C . ARG A 1 102 ? -0.153 8.271 4.930 1.00 89.38 102 ARG A C 1
ATOM 793 O O . ARG A 1 102 ? -1.084 8.279 5.725 1.00 89.38 102 ARG A O 1
ATOM 800 N N . ARG A 1 103 ? -0.009 9.250 4.024 1.00 89.00 103 ARG A N 1
ATOM 801 C CA . ARG A 1 103 ? -0.913 10.415 3.904 1.00 89.00 103 ARG A CA 1
ATOM 802 C C . ARG A 1 103 ? -2.370 10.032 3.659 1.00 89.00 103 ARG A C 1
ATOM 804 O O . ARG A 1 103 ? -3.261 10.728 4.123 1.00 89.00 103 ARG A O 1
ATOM 811 N N . ASP A 1 104 ? -2.586 8.925 2.969 1.00 91.12 104 ASP A N 1
ATOM 812 C CA . ASP A 1 104 ? -3.880 8.296 2.717 1.00 91.12 104 ASP A CA 1
ATOM 813 C C . ASP A 1 104 ? -4.584 7.772 3.975 1.00 91.12 104 ASP A C 1
ATOM 815 O O . ASP A 1 104 ? -5.779 7.510 3.943 1.00 91.12 104 ASP A O 1
ATOM 819 N N . GLU A 1 105 ? -3.875 7.656 5.095 1.00 92.19 105 GLU A N 1
ATOM 820 C CA . GLU A 1 105 ? -4.399 7.154 6.370 1.00 92.19 105 GLU A CA 1
ATOM 821 C C . GLU A 1 105 ? -4.308 8.207 7.489 1.00 92.19 105 GLU A C 1
ATOM 823 O O . GLU A 1 105 ? -4.528 7.908 8.665 1.00 92.19 105 GLU A O 1
ATOM 828 N N . ILE A 1 106 ? -3.938 9.444 7.147 1.00 87.94 106 ILE A N 1
ATOM 829 C CA . ILE A 1 106 ? -3.869 10.565 8.087 1.00 87.94 106 ILE A CA 1
ATOM 830 C C . ILE A 1 106 ? -5.149 11.386 7.954 1.00 87.94 106 ILE A C 1
ATOM 832 O O . ILE A 1 106 ? -5.648 11.619 6.858 1.00 87.94 106 ILE A O 1
ATOM 836 N N . ASN A 1 107 ? -5.662 11.862 9.089 1.00 81.31 107 ASN A N 1
ATOM 837 C CA . ASN A 1 107 ? -6.831 12.742 9.142 1.00 81.31 107 ASN A CA 1
ATOM 838 C C . ASN A 1 107 ? -8.098 12.147 8.502 1.00 81.31 107 ASN A C 1
ATOM 840 O O . ASN A 1 107 ? -8.941 12.867 7.967 1.00 81.31 107 ASN A O 1
ATOM 844 N N . CYS A 1 108 ? -8.231 10.825 8.595 1.00 83.00 108 CYS A N 1
ATOM 845 C CA . CYS A 1 108 ? -9.476 10.123 8.362 1.00 83.00 108 CYS A CA 1
ATOM 846 C C . CYS A 1 108 ? -10.496 10.599 9.394 1.00 83.00 108 CYS A C 1
ATOM 848 O O . CYS A 1 108 ? -10.523 10.099 10.518 1.00 83.00 108 CYS A O 1
ATOM 850 N N . ASP A 1 109 ? -11.333 11.567 9.020 1.00 71.00 109 ASP A N 1
ATOM 851 C CA . ASP A 1 109 ? -12.562 11.897 9.744 1.00 71.00 109 ASP A CA 1
ATOM 852 C C . ASP A 1 109 ? -13.578 10.764 9.527 1.00 71.00 109 ASP A C 1
ATOM 854 O O . ASP A 1 109 ? -14.680 10.931 9.006 1.00 71.00 109 ASP A O 1
ATOM 858 N N . SER A 1 110 ? -13.182 9.550 9.899 1.00 63.09 110 SER A N 1
ATOM 859 C CA . SER A 1 110 ? -14.110 8.481 10.175 1.00 63.09 110 SER A CA 1
ATOM 860 C C . SER A 1 110 ? -14.898 8.914 11.403 1.00 63.09 110 SER A C 1
ATOM 862 O O . SER A 1 110 ? -14.357 9.445 12.379 1.00 63.09 110 SER A O 1
ATOM 864 N N . ASN A 1 111 ? -16.212 8.703 11.378 1.00 61.28 111 ASN A N 1
ATOM 865 C CA . ASN A 1 111 ? -16.990 8.728 12.605 1.00 61.28 111 ASN A CA 1
ATOM 866 C C . ASN A 1 111 ? -16.265 7.807 13.588 1.00 61.28 111 ASN A C 1
ATOM 868 O O . ASN A 1 111 ? -16.310 6.594 13.413 1.00 61.28 111 ASN A O 1
ATOM 872 N N . LYS A 1 112 ? -15.569 8.368 14.587 1.00 63.09 112 LYS A N 1
ATOM 873 C CA . LYS A 1 112 ? -14.685 7.615 15.497 1.00 63.09 112 LYS A CA 1
ATOM 874 C C . LYS A 1 112 ? -15.394 6.402 16.103 1.00 63.09 112 LYS A C 1
ATOM 876 O O . LYS A 1 112 ? -14.770 5.388 16.383 1.00 63.09 112 LYS A O 1
ATOM 88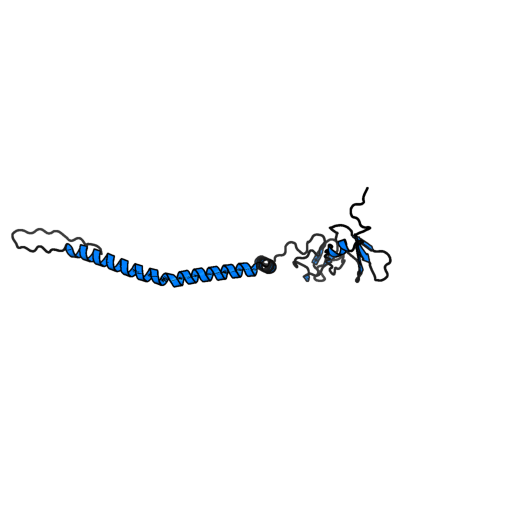1 N N . PHE A 1 113 ? -16.719 6.481 16.226 1.00 68.44 113 PHE A N 1
ATOM 882 C CA . PHE A 1 113 ? -17.596 5.368 16.569 1.00 68.44 113 PHE A CA 1
ATOM 883 C C . PHE A 1 113 ? -17.521 4.173 15.609 1.00 68.44 113 PHE A C 1
ATOM 885 O O . PHE A 1 113 ? -17.385 3.054 16.083 1.00 68.44 113 PHE A O 1
ATOM 892 N N . ALA A 1 114 ? -17.589 4.366 14.292 1.00 67.75 114 ALA A N 1
ATOM 893 C CA . ALA A 1 114 ? -17.526 3.278 13.316 1.00 67.75 114 ALA A CA 1
ATOM 894 C C . ALA A 1 114 ? -16.165 2.563 13.340 1.00 67.75 114 ALA A C 1
ATOM 896 O O . ALA A 1 114 ? -16.123 1.336 13.305 1.00 67.75 114 ALA A O 1
ATOM 897 N N . ASP A 1 115 ? -15.067 3.305 13.493 1.00 69.69 115 ASP A N 1
ATOM 898 C CA . ASP A 1 115 ? -13.726 2.719 13.596 1.00 69.69 115 ASP A CA 1
ATOM 899 C C . ASP A 1 115 ? -13.488 2.023 14.934 1.00 69.69 115 ASP A C 1
ATOM 901 O O . ASP A 1 115 ? -12.887 0.951 14.969 1.00 69.69 115 ASP A O 1
ATOM 905 N N . ILE A 1 116 ? -13.994 2.570 16.044 1.00 70.94 116 ILE A N 1
ATOM 906 C CA . ILE A 1 116 ? -13.971 1.877 17.338 1.00 70.94 116 ILE A CA 1
ATOM 907 C C . ILE A 1 116 ? -14.783 0.580 17.243 1.00 70.94 116 ILE A C 1
ATOM 909 O O . ILE A 1 116 ? -14.290 -0.471 17.643 1.00 70.94 116 ILE A O 1
ATOM 913 N N . LEU A 1 117 ? -15.986 0.614 16.663 1.00 72.00 117 LEU A N 1
ATOM 914 C CA . LEU A 1 117 ? -16.820 -0.578 16.488 1.00 72.00 117 LEU A CA 1
ATOM 915 C C . LEU A 1 117 ? -16.160 -1.616 15.566 1.00 72.00 117 LEU A C 1
ATOM 917 O O . LEU A 1 117 ? -16.151 -2.797 15.904 1.00 72.00 117 LEU A O 1
ATOM 921 N N . ASN A 1 118 ? -15.542 -1.201 14.457 1.00 74.12 118 ASN A N 1
ATOM 922 C CA . ASN A 1 118 ? -14.833 -2.101 13.542 1.00 74.12 118 ASN A CA 1
ATOM 923 C C . ASN A 1 118 ? -13.571 -2.707 14.166 1.00 74.12 118 ASN A C 1
ATOM 925 O O . ASN A 1 118 ? -13.298 -3.893 13.973 1.00 74.12 118 ASN A O 1
ATOM 929 N N . ASN A 1 119 ? -12.817 -1.931 14.948 1.00 72.06 119 ASN A N 1
ATOM 930 C CA . ASN A 1 119 ? -11.647 -2.431 15.670 1.00 72.06 119 ASN A CA 1
ATOM 931 C C . ASN A 1 119 ? -12.043 -3.398 16.794 1.00 72.06 119 ASN A C 1
ATOM 933 O O . ASN A 1 119 ? -11.398 -4.433 16.962 1.00 72.06 119 ASN A O 1
ATOM 937 N N . LEU A 1 120 ? -13.138 -3.122 17.510 1.00 69.00 120 LEU A N 1
ATOM 938 C CA . LEU A 1 120 ? -13.729 -4.053 18.477 1.00 69.00 120 LEU A CA 1
ATOM 939 C C . LEU A 1 120 ? -14.271 -5.322 17.798 1.00 69.00 120 LEU A C 1
ATOM 941 O O . LEU A 1 120 ? -14.215 -6.400 18.385 1.00 69.00 120 LEU A O 1
ATOM 945 N N . TYR A 1 121 ? -14.750 -5.218 16.556 1.00 69.19 121 TYR A N 1
ATOM 946 C CA . TYR A 1 121 ? -15.219 -6.361 15.774 1.00 69.19 121 TYR A CA 1
ATOM 947 C C . TYR A 1 121 ? -14.080 -7.251 15.275 1.00 69.19 121 TYR A C 1
ATOM 949 O O . TYR A 1 121 ? -14.132 -8.474 15.411 1.00 69.19 121 TYR A O 1
ATOM 957 N N . ARG A 1 122 ? -13.002 -6.653 14.761 1.00 70.56 122 ARG A N 1
ATOM 958 C CA . ARG A 1 122 ? -11.822 -7.385 14.280 1.00 70.56 122 ARG A CA 1
ATOM 959 C C . ARG A 1 122 ? -10.967 -7.988 15.386 1.00 70.56 122 ARG A C 1
ATOM 961 O O . ARG A 1 122 ? -10.252 -8.947 15.111 1.00 70.56 122 ARG A O 1
ATOM 968 N N . SER A 1 123 ? -11.006 -7.446 16.603 1.00 71.44 123 SER A N 1
ATOM 969 C CA . SER A 1 123 ? -10.142 -7.897 17.701 1.00 71.44 123 SER A CA 1
ATOM 970 C C . SER A 1 123 ? -10.493 -9.290 18.237 1.00 71.44 123 SER A C 1
ATOM 972 O O . SER A 1 123 ? -9.773 -9.809 19.086 1.00 71.44 123 SER A O 1
ATOM 974 N N . GLY A 1 124 ? -11.584 -9.913 17.766 1.00 68.50 124 GLY A N 1
ATOM 975 C CA . GLY A 1 124 ? -11.990 -11.254 18.198 1.00 68.50 124 GLY A CA 1
ATOM 976 C C . GLY A 1 124 ? -12.450 -11.318 19.660 1.00 68.50 124 GLY A C 1
ATOM 977 O O . GLY A 1 124 ? -12.658 -12.407 20.187 1.00 68.50 124 GLY A O 1
ATOM 978 N N . GLN A 1 125 ? -12.633 -10.167 20.318 1.00 74.50 125 GLN A N 1
ATOM 979 C CA . GLN A 1 125 ? -13.052 -10.060 21.723 1.00 74.50 125 GLN A CA 1
ATOM 980 C C . GLN A 1 125 ? -14.580 -10.022 21.902 1.00 74.50 125 GLN A C 1
ATOM 982 O O . GLN A 1 125 ? -15.077 -10.144 23.023 1.00 74.50 125 GLN A O 1
ATOM 987 N N . ILE A 1 126 ? -15.335 -9.916 20.803 1.00 78.88 126 ILE A N 1
ATOM 988 C CA . ILE A 1 126 ? -16.804 -9.992 20.778 1.00 78.88 126 ILE A CA 1
ATOM 989 C C . ILE A 1 126 ? -17.371 -11.189 21.559 1.00 78.88 126 ILE A C 1
ATOM 991 O O . ILE A 1 126 ? -18.242 -10.958 22.399 1.00 78.88 126 ILE A O 1
ATOM 995 N N . PRO A 1 127 ? -16.922 -12.446 21.355 1.00 79.81 127 PRO A N 1
ATOM 996 C CA . PRO A 1 127 ? -17.502 -13.580 22.075 1.00 79.81 127 PRO A CA 1
ATOM 997 C C . PRO A 1 127 ? -17.362 -13.446 23.599 1.00 79.81 127 PRO A C 1
ATOM 999 O O . PRO A 1 127 ? -18.283 -13.800 24.329 1.00 79.81 127 PRO A O 1
ATOM 1002 N N . LEU A 1 128 ? -16.265 -12.865 24.093 1.00 84.50 128 LEU A N 1
ATOM 1003 C CA . LEU A 1 128 ? -16.025 -12.693 25.527 1.00 84.50 128 LEU A CA 1
ATOM 1004 C C . LEU A 1 128 ? -16.926 -11.603 26.137 1.00 84.50 128 LEU A C 1
ATOM 1006 O O . LEU A 1 128 ? -17.479 -11.791 27.221 1.00 84.50 128 LEU A O 1
ATOM 1010 N N . LEU A 1 129 ? -17.145 -10.500 25.413 1.00 86.25 129 LEU A N 1
ATOM 1011 C CA . LEU A 1 129 ? -18.069 -9.436 25.823 1.00 86.25 129 LEU A CA 1
ATOM 1012 C C . LEU A 1 129 ? -19.537 -9.894 25.806 1.00 86.25 129 LEU A C 1
ATOM 1014 O O . LEU A 1 129 ? -20.310 -9.537 26.698 1.00 86.25 129 LEU A O 1
ATOM 1018 N N . ILE A 1 130 ? -19.927 -10.728 24.838 1.00 88.25 130 ILE A N 1
ATOM 1019 C CA . ILE A 1 130 ? -21.276 -11.312 24.788 1.00 88.25 130 ILE A CA 1
ATOM 1020 C C . ILE A 1 130 ? -21.502 -12.233 25.992 1.00 88.25 130 ILE A C 1
ATOM 1022 O O . ILE A 1 130 ? -22.521 -12.120 26.668 1.00 88.25 130 ILE A O 1
ATOM 1026 N N . ILE A 1 131 ? -20.538 -13.093 26.329 1.00 91.25 131 ILE A N 1
ATOM 1027 C CA . ILE A 1 131 ? -20.655 -13.984 27.493 1.00 91.25 131 ILE A CA 1
ATOM 1028 C C . ILE A 1 131 ? -20.806 -13.172 28.787 1.00 91.25 131 ILE A C 1
ATOM 1030 O O . ILE A 1 131 ? -21.684 -13.462 29.599 1.00 91.25 131 ILE A O 1
ATOM 1034 N N . LEU A 1 132 ? -20.008 -12.116 28.966 1.00 92.44 132 LEU A N 1
ATOM 1035 C CA . LEU A 1 132 ? -20.066 -11.270 30.159 1.00 92.44 132 LEU A CA 1
ATOM 1036 C C . LEU A 1 132 ? -21.422 -10.560 30.310 1.00 92.44 132 LEU A C 1
ATOM 1038 O O . LEU A 1 132 ? -21.977 -10.506 31.409 1.00 92.44 132 LEU A O 1
ATOM 1042 N N . THR A 1 133 ? -21.979 -10.039 29.213 1.00 93.44 133 THR A N 1
ATOM 1043 C CA . THR A 1 133 ? -23.286 -9.360 29.233 1.00 93.44 133 THR A CA 1
ATOM 1044 C C . THR A 1 133 ? -24.430 -10.336 29.509 1.00 93.44 133 THR A C 1
ATOM 1046 O O . THR A 1 133 ? -25.308 -10.040 30.323 1.00 93.44 133 THR A O 1
ATOM 1049 N N . VAL A 1 134 ? -24.395 -11.539 28.931 1.00 95.19 134 VAL A N 1
ATOM 1050 C CA . VAL A 1 134 ? -25.364 -12.605 29.229 1.00 95.19 134 VAL A CA 1
ATOM 1051 C C . VAL A 1 134 ? -25.293 -13.007 30.705 1.00 95.19 134 VAL A C 1
ATOM 1053 O O . VAL A 1 134 ? -26.321 -13.041 31.378 1.00 95.19 134 VAL A O 1
ATOM 1056 N N . LEU A 1 135 ? -24.099 -13.213 31.263 1.00 95.50 135 LEU A N 1
ATOM 1057 C CA . LEU A 1 135 ? -23.945 -13.542 32.685 1.00 95.50 135 LEU A CA 1
ATOM 1058 C C . LEU A 1 135 ? -24.488 -12.434 33.597 1.00 95.50 135 LEU A C 1
ATOM 1060 O O . LEU A 1 135 ? -25.211 -12.718 34.553 1.00 95.50 135 LEU A O 1
ATOM 1064 N N . PHE A 1 136 ? -24.200 -11.170 33.282 1.00 95.25 136 PHE A N 1
ATOM 1065 C CA . PHE A 1 136 ? -24.696 -10.031 34.055 1.00 95.25 136 PHE A CA 1
ATOM 1066 C C . PHE A 1 136 ? -26.227 -9.939 34.029 1.00 95.25 136 PHE A C 1
ATOM 1068 O O . PHE A 1 136 ? -26.858 -9.767 35.073 1.00 95.25 136 PHE A O 1
ATOM 1075 N N . THR A 1 137 ? -26.844 -10.113 32.857 1.00 94.69 137 THR A N 1
ATOM 1076 C CA . THR A 1 137 ? -28.311 -10.091 32.730 1.00 94.69 137 THR A CA 1
ATOM 1077 C C . THR A 1 137 ? -28.976 -11.237 33.493 1.00 94.69 137 THR A C 1
ATOM 1079 O O . THR A 1 137 ? -29.992 -11.007 34.148 1.00 94.69 137 THR A O 1
ATOM 1082 N N . VAL A 1 138 ? -28.373 -12.431 33.519 1.00 95.56 138 VAL A N 1
ATOM 1083 C CA . VAL A 1 138 ? -28.844 -13.564 34.335 1.00 95.56 138 VAL A CA 1
ATOM 1084 C C . VAL A 1 138 ? -28.755 -13.245 35.828 1.00 95.56 138 VAL A C 1
ATOM 1086 O O . VAL A 1 138 ? -29.728 -13.453 36.549 1.00 95.56 138 VAL A O 1
ATOM 1089 N N . VAL A 1 139 ? -27.643 -12.680 36.310 1.00 95.06 139 VAL A N 1
ATOM 1090 C CA . VAL A 1 139 ? -27.494 -12.298 37.730 1.00 95.06 139 VAL A CA 1
ATOM 1091 C C . VAL A 1 139 ? -28.533 -11.255 38.136 1.00 95.06 139 VAL A C 1
ATOM 1093 O O . VAL A 1 139 ? -29.139 -11.362 39.205 1.00 95.06 139 VAL A O 1
ATOM 1096 N N . VAL A 1 140 ? -28.781 -10.262 37.282 1.00 93.81 140 VAL A N 1
ATOM 1097 C CA . VAL A 1 140 ? -29.796 -9.231 37.521 1.00 93.81 140 VAL A CA 1
ATOM 1098 C C . VAL A 1 140 ? -31.199 -9.845 37.523 1.00 93.81 140 VAL A C 1
ATOM 1100 O O . VAL A 1 140 ? -31.979 -9.568 38.435 1.00 93.81 140 VAL A O 1
ATOM 1103 N N . ALA A 1 141 ? -31.513 -10.729 36.575 1.00 91.62 141 ALA A N 1
ATOM 1104 C CA . ALA A 1 141 ? -32.787 -11.442 36.521 1.00 91.62 141 ALA A CA 1
ATOM 1105 C C . ALA A 1 141 ? -33.013 -12.315 37.764 1.00 91.62 141 ALA A C 1
ATOM 1107 O O . ALA A 1 141 ? -34.085 -12.251 38.362 1.00 91.62 141 ALA A O 1
ATOM 1108 N N . LEU A 1 142 ? -31.996 -13.051 38.220 1.00 91.44 142 LEU A N 1
ATOM 1109 C CA . LEU A 1 142 ? -32.045 -13.814 39.469 1.00 91.44 142 LEU A CA 1
ATOM 1110 C C . LEU A 1 142 ? -32.248 -12.884 40.670 1.00 91.44 142 LEU A C 1
ATOM 1112 O O . LEU A 1 142 ? -33.104 -13.143 41.512 1.00 91.44 142 LEU A O 1
ATOM 1116 N N . CYS A 1 143 ? -31.549 -11.749 40.729 1.00 88.88 143 CYS A N 1
ATOM 1117 C CA . CYS A 1 143 ? -31.777 -10.738 41.761 1.00 88.88 143 CYS A CA 1
ATOM 1118 C C . CYS A 1 143 ? -33.234 -10.254 41.781 1.00 88.88 143 CYS A C 1
ATOM 1120 O O . CYS A 1 143 ? -33.815 -10.113 42.857 1.00 88.88 143 CYS A O 1
ATOM 1122 N N . PHE A 1 144 ? -33.850 -10.010 40.623 1.00 86.75 144 PHE A N 1
ATOM 1123 C CA . PHE A 1 144 ? -35.263 -9.634 40.538 1.00 86.75 144 PHE A CA 1
ATOM 1124 C C . PHE A 1 144 ? -36.209 -10.788 40.884 1.00 86.75 144 PHE A C 1
ATOM 1126 O O . PHE A 1 144 ? -37.209 -10.548 41.558 1.00 86.75 144 PHE A O 1
ATOM 1133 N N . TYR A 1 145 ? -35.867 -12.019 40.505 1.00 84.69 145 TYR A N 1
ATOM 1134 C CA . TYR A 1 145 ? -36.635 -13.234 40.777 1.00 84.69 145 TYR A CA 1
ATOM 1135 C C . TYR A 1 145 ? -36.619 -13.644 42.257 1.00 84.69 145 TYR A C 1
ATOM 1137 O O . TYR A 1 145 ? -37.627 -14.122 42.766 1.00 84.69 145 TYR A O 1
ATOM 1145 N N . TYR A 1 146 ? -35.521 -13.400 42.982 1.00 80.38 146 TYR A N 1
ATOM 1146 C CA . TYR A 1 146 ? -35.403 -13.667 44.426 1.00 80.38 146 TYR A CA 1
ATOM 1147 C C . TYR A 1 146 ? -35.833 -12.481 45.313 1.00 80.38 146 TYR A C 1
ATOM 1149 O O . TYR A 1 146 ? -36.128 -12.650 46.500 1.00 80.38 146 TYR A O 1
ATOM 1157 N N . ARG A 1 147 ? -35.986 -11.273 44.748 1.00 69.25 147 ARG A N 1
ATOM 1158 C CA . ARG A 1 147 ? -36.548 -10.093 45.439 1.00 69.25 147 ARG A CA 1
ATOM 1159 C C . ARG A 1 147 ? -38.043 -10.134 45.839 1.00 69.25 147 ARG A C 1
ATOM 1161 O O . ARG A 1 147 ? -38.378 -9.360 46.745 1.00 69.25 147 ARG A O 1
ATOM 1168 N N . PRO A 1 148 ? -38.958 -10.979 45.309 1.00 57.91 148 PRO A N 1
ATOM 1169 C CA . PRO A 1 148 ? -40.336 -11.033 45.793 1.00 57.91 148 PRO A CA 1
ATOM 1170 C C . PRO A 1 148 ? -40.447 -11.640 47.202 1.00 57.91 148 PRO A C 1
ATOM 1172 O O . PRO A 1 148 ? -41.406 -11.335 47.912 1.00 57.91 148 PRO A O 1
ATOM 1175 N N . CYS A 1 149 ? -39.449 -12.403 47.671 1.00 51.56 149 CYS A N 1
ATOM 1176 C CA . CYS A 1 149 ? -39.430 -12.925 49.043 1.00 51.56 149 CYS A CA 1
ATOM 1177 C C . CYS A 1 149 ? -39.108 -11.856 50.099 1.00 51.56 149 CYS A C 1
ATOM 1179 O O . CYS A 1 149 ? -39.626 -11.920 51.213 1.00 51.56 149 CYS A O 1
ATOM 1181 N N . ARG A 1 150 ? -38.328 -10.819 49.762 1.00 51.62 150 ARG A N 1
ATOM 1182 C CA . ARG A 1 150 ? -37.992 -9.755 50.726 1.00 51.62 150 ARG A CA 1
ATOM 1183 C C . ARG A 1 150 ? -39.150 -8.776 50.933 1.00 51.62 150 ARG A C 1
ATOM 1185 O O . ARG A 1 150 ? -39.411 -8.376 52.063 1.00 51.62 150 ARG A O 1
ATOM 1192 N N . LYS A 1 151 ? -39.904 -8.456 49.871 1.00 49.12 151 LYS A N 1
ATOM 1193 C CA . LYS A 1 151 ? -41.075 -7.562 49.963 1.00 49.12 151 LYS A CA 1
ATOM 1194 C C . LYS A 1 151 ? -42.231 -8.164 50.778 1.00 49.12 151 LYS A C 1
ATOM 1196 O O . LYS A 1 151 ? -42.925 -7.420 51.464 1.00 49.12 151 LYS A O 1
ATOM 1201 N N . LYS A 1 152 ? -42.415 -9.492 50.775 1.00 47.16 152 LYS A N 1
ATOM 1202 C CA . LYS A 1 152 ? -43.440 -10.153 51.611 1.00 47.16 152 LYS A CA 1
ATOM 1203 C C . LYS A 1 152 ? -43.091 -10.157 53.108 1.00 47.16 152 LYS A C 1
ATOM 1205 O O . LYS A 1 152 ? -43.989 -10.002 53.929 1.00 47.16 152 LYS A O 1
ATOM 1210 N N . ALA A 1 153 ? -41.811 -10.274 53.470 1.00 52.16 153 ALA A N 1
ATOM 1211 C CA . ALA A 1 153 ? -41.384 -10.309 54.872 1.00 52.16 153 ALA A CA 1
ATOM 1212 C C . ALA A 1 153 ? -41.411 -8.925 55.550 1.00 52.16 153 ALA A C 1
ATOM 1214 O O . ALA A 1 153 ? -41.848 -8.805 56.695 1.00 52.16 153 ALA A O 1
ATOM 1215 N N . THR A 1 154 ? -41.006 -7.862 54.845 1.00 55.84 154 THR A N 1
ATOM 1216 C CA . THR A 1 154 ? -40.985 -6.504 55.417 1.00 55.84 154 THR A CA 1
ATOM 1217 C C . THR A 1 154 ? -42.391 -6.002 55.742 1.00 55.84 154 THR A C 1
ATOM 1219 O O . THR A 1 154 ? -42.602 -5.489 56.837 1.00 55.84 154 THR A O 1
ATOM 1222 N N . ASN A 1 155 ? -43.372 -6.253 54.868 1.00 51.19 155 ASN A N 1
ATOM 1223 C CA . ASN A 1 155 ? -44.758 -5.816 55.076 1.00 51.19 155 ASN A CA 1
ATOM 1224 C C . ASN A 1 155 ? -45.441 -6.521 56.264 1.00 51.19 155 ASN A C 1
ATOM 1226 O O . ASN A 1 155 ? -46.342 -5.964 56.885 1.00 51.19 155 ASN A O 1
ATOM 1230 N N . HIS A 1 156 ? -45.020 -7.741 56.612 1.00 56.25 156 HIS A N 1
ATOM 1231 C CA . HIS A 1 156 ? -45.558 -8.450 57.775 1.00 56.25 156 HIS A CA 1
ATOM 1232 C C . HIS A 1 156 ? -44.933 -7.954 59.095 1.00 56.25 156 HIS A C 1
ATOM 1234 O O . HIS A 1 156 ? -45.622 -7.852 60.113 1.00 56.25 156 HIS A O 1
ATOM 1240 N N . CYS A 1 157 ? -43.647 -7.583 59.084 1.00 50.16 157 CYS A N 1
ATOM 1241 C CA . CYS A 1 157 ? -42.957 -7.035 60.255 1.00 50.16 157 CYS A CA 1
ATOM 1242 C C . CYS A 1 157 ? -43.343 -5.578 60.562 1.00 50.16 157 CYS A C 1
ATOM 1244 O O . CYS A 1 157 ? -43.519 -5.245 61.736 1.00 50.16 157 CYS A O 1
ATOM 1246 N N . THR A 1 158 ? -43.547 -4.725 59.550 1.00 55.16 158 THR A N 1
ATOM 1247 C CA . THR A 1 158 ? -43.997 -3.332 59.754 1.00 55.16 158 THR A CA 1
ATOM 1248 C C . THR A 1 158 ? -45.417 -3.277 60.322 1.00 55.16 158 THR A C 1
ATOM 1250 O O . THR A 1 158 ? -45.653 -2.605 61.325 1.00 55.16 158 THR A O 1
ATOM 1253 N N . ASN A 1 159 ? -46.336 -4.088 59.788 1.00 54.00 159 ASN A N 1
ATOM 1254 C CA . ASN A 1 159 ? -47.727 -4.145 60.254 1.00 54.00 159 ASN A CA 1
ATOM 1255 C C . ASN A 1 159 ? -47.867 -4.660 61.702 1.00 54.00 159 ASN A C 1
ATOM 1257 O O . ASN A 1 159 ? -48.768 -4.235 62.430 1.00 54.00 159 ASN A O 1
ATOM 1261 N N . LYS A 1 160 ? -46.990 -5.573 62.151 1.00 56.84 160 LYS A N 1
ATOM 1262 C CA . LYS A 1 160 ? -46.981 -6.067 63.542 1.00 56.84 160 LYS A CA 1
ATOM 1263 C C . LYS A 1 160 ? -46.427 -5.015 64.509 1.00 56.84 160 LYS A C 1
ATOM 1265 O O . LYS A 1 160 ? -47.000 -4.830 65.581 1.00 56.84 160 LYS A O 1
ATOM 1270 N N . ALA A 1 161 ? -45.372 -4.298 64.116 1.00 56.94 161 ALA A N 1
ATOM 1271 C CA . ALA A 1 161 ? -44.778 -3.228 64.918 1.00 56.94 161 ALA A CA 1
ATOM 1272 C C . ALA A 1 161 ? -45.732 -2.031 65.099 1.00 56.94 161 ALA A C 1
ATOM 1274 O O . ALA A 1 161 ? -45.865 -1.514 66.206 1.00 56.94 161 ALA A O 1
ATOM 1275 N N . GLU A 1 162 ? -46.471 -1.639 64.057 1.00 59.88 162 GLU A N 1
ATOM 1276 C CA . GLU A 1 162 ? -47.477 -0.570 64.154 1.00 59.88 162 GLU A CA 1
ATOM 1277 C C . GLU A 1 162 ? -48.697 -0.962 64.996 1.00 59.88 162 GLU A C 1
ATOM 1279 O O . GLU A 1 162 ? -49.247 -0.125 65.708 1.00 59.88 162 GLU A O 1
ATOM 1284 N N . ARG A 1 163 ? -49.120 -2.234 64.968 1.00 56.44 163 ARG A N 1
ATOM 1285 C CA . ARG A 1 163 ? -50.220 -2.736 65.814 1.00 56.44 163 ARG A CA 1
ATOM 1286 C C . ARG A 1 163 ? -49.860 -2.792 67.300 1.00 56.44 163 ARG A C 1
ATOM 1288 O O . ARG A 1 163 ? -50.747 -2.581 68.123 1.00 56.44 163 ARG A O 1
ATOM 1295 N N . LEU A 1 164 ? -48.600 -3.062 67.648 1.00 57.84 164 LEU A N 1
ATOM 1296 C CA . LEU A 1 164 ? -48.127 -2.982 69.036 1.00 57.84 164 LEU A CA 1
ATOM 1297 C C . LEU A 1 164 ? -48.011 -1.527 69.512 1.00 57.84 164 LEU A C 1
ATOM 1299 O O . LEU A 1 164 ? -48.521 -1.219 70.585 1.00 57.84 164 LEU A O 1
ATOM 1303 N N . LYS A 1 165 ? -47.495 -0.615 68.676 1.00 55.50 165 LYS A N 1
ATOM 1304 C CA . LYS A 1 165 ? -47.471 0.826 68.991 1.00 55.50 165 LYS A CA 1
ATOM 1305 C C . LYS A 1 165 ? -48.876 1.421 69.154 1.00 55.50 165 LYS A C 1
ATOM 1307 O O . LYS A 1 165 ? -49.118 2.170 70.093 1.00 55.50 165 LYS A O 1
ATOM 1312 N N . ARG A 1 166 ? -49.848 1.015 68.321 1.00 51.62 166 ARG A N 1
ATOM 1313 C CA . ARG A 1 166 ? -51.260 1.425 68.481 1.00 51.62 166 ARG A CA 1
ATOM 1314 C C . ARG A 1 166 ? -51.905 0.890 69.767 1.00 51.62 166 ARG A C 1
ATOM 1316 O O . ARG A 1 166 ? -52.805 1.540 70.286 1.00 51.62 166 ARG A O 1
ATOM 1323 N N . LYS A 1 167 ? -51.463 -0.264 70.288 1.00 51.94 167 LYS A N 1
ATOM 1324 C CA . LYS A 1 167 ? -51.950 -0.837 71.559 1.00 51.94 167 LYS A CA 1
ATOM 1325 C C . LYS A 1 167 ? -51.341 -0.164 72.792 1.00 51.94 167 LYS A C 1
ATOM 1327 O O . LYS A 1 167 ? -52.054 -0.004 73.776 1.00 51.94 167 LYS A O 1
ATOM 1332 N N . GLU A 1 168 ? -50.083 0.274 72.731 1.00 51.19 168 GLU A N 1
ATOM 1333 C CA . GLU A 1 168 ? -49.475 1.094 73.793 1.00 51.19 168 GLU A CA 1
ATOM 1334 C C . GLU A 1 168 ? -50.130 2.481 73.881 1.00 51.19 168 GLU A C 1
ATOM 1336 O O . GLU A 1 168 ? -50.383 2.976 74.977 1.00 51.19 168 GLU A O 1
ATOM 1341 N N . GLN A 1 169 ? -50.510 3.069 72.741 1.00 47.84 169 GLN A N 1
ATOM 1342 C CA . GLN A 1 169 ? -51.134 4.396 72.695 1.00 47.84 169 GLN A CA 1
ATOM 1343 C C . GLN A 1 169 ? -52.623 4.389 73.099 1.00 47.84 169 GLN A C 1
ATOM 1345 O O . GLN A 1 169 ? -53.101 5.347 73.700 1.00 47.84 169 GLN A O 1
ATOM 1350 N N . PHE A 1 170 ? -53.354 3.290 72.863 1.00 46.16 170 PHE A N 1
ATOM 1351 C CA . PHE A 1 170 ? -54.740 3.121 73.341 1.00 46.16 170 PHE A CA 1
ATOM 1352 C C . PHE A 1 170 ? -54.843 2.766 74.839 1.00 46.16 170 PHE A C 1
ATOM 1354 O O . PHE A 1 170 ? -55.925 2.860 75.416 1.00 46.16 170 PHE A O 1
ATOM 1361 N N . GLY A 1 171 ? -53.739 2.371 75.486 1.00 41.25 171 GLY A N 1
ATOM 1362 C CA . GLY A 1 171 ? -53.703 1.986 76.902 1.00 41.25 171 GLY A CA 1
ATOM 1363 C C . GLY A 1 171 ? -53.696 3.149 77.904 1.00 41.25 171 GLY A C 1
ATOM 1364 O O . GLY A 1 171 ? -53.839 2.901 79.100 1.00 41.25 171 GLY A O 1
ATOM 1365 N N . GLN A 1 172 ? -53.545 4.403 77.453 1.00 40.28 172 GLN A N 1
ATOM 1366 C CA . GLN A 1 172 ? -53.433 5.574 78.343 1.00 40.28 172 GLN A CA 1
ATOM 1367 C C . GLN A 1 172 ? -54.665 6.491 78.399 1.00 40.28 172 GLN A C 1
ATOM 1369 O O . GLN A 1 172 ? -54.740 7.339 79.287 1.00 40.28 172 GLN A O 1
ATOM 1374 N N . CYS A 1 173 ? -55.692 6.293 77.569 1.00 39.06 173 CYS A N 1
ATOM 1375 C CA . CYS A 1 173 ? -56.964 7.004 77.735 1.00 39.06 173 CYS A CA 1
ATOM 1376 C C . CYS A 1 173 ? -57.861 6.304 78.771 1.00 39.06 173 CYS A C 1
ATOM 1378 O O . CYS A 1 173 ? -58.898 5.736 78.436 1.00 39.06 173 CYS A O 1
ATOM 1380 N N . LYS A 1 174 ? -57.483 6.357 80.056 1.00 37.19 174 LYS A N 1
ATOM 1381 C CA . LYS A 1 174 ? -58.431 6.140 81.160 1.00 37.19 174 LYS A CA 1
ATOM 1382 C C . LYS A 1 174 ? -59.112 7.468 81.484 1.00 37.19 174 LYS A C 1
ATOM 1384 O O . LYS A 1 174 ? -58.546 8.323 82.159 1.00 37.19 174 LYS A O 1
ATOM 1389 N N . VAL A 1 175 ? -60.337 7.615 80.987 1.00 39.84 175 VAL A N 1
ATOM 1390 C CA . VAL A 1 175 ? -61.281 8.667 81.376 1.00 39.84 175 VAL A CA 1
ATOM 1391 C C . VAL A 1 175 ? -61.491 8.597 82.892 1.00 39.84 175 VAL A C 1
ATOM 1393 O O . VAL A 1 175 ? -61.952 7.581 83.409 1.00 39.84 175 VAL A O 1
ATOM 1396 N N . LYS A 1 176 ? -61.149 9.670 83.610 1.00 32.78 176 LYS A N 1
ATOM 1397 C CA . LYS A 1 176 ? -61.617 9.904 84.980 1.00 32.78 176 LYS A CA 1
ATOM 1398 C C . LYS A 1 176 ? -62.766 10.903 84.917 1.00 32.78 176 LYS A C 1
ATOM 1400 O O . LYS A 1 176 ? -62.544 12.101 84.785 1.00 32.78 176 LYS A O 1
ATOM 1405 N N . THR A 1 177 ? -63.991 10.408 85.010 1.00 40.31 177 THR A N 1
ATOM 1406 C CA . THR A 1 177 ? -65.134 11.205 85.464 1.00 40.31 177 THR A CA 1
ATOM 1407 C C . THR A 1 177 ? -65.134 11.219 86.988 1.00 40.31 177 THR A C 1
ATOM 1409 O O . THR A 1 177 ? -64.968 10.153 87.576 1.00 40.31 177 THR A O 1
ATOM 1412 N N . ASN A 1 178 ? -65.318 12.390 87.612 1.00 27.55 178 ASN A N 1
ATOM 1413 C CA . ASN A 1 178 ? -66.193 12.562 88.781 1.00 27.55 178 ASN A CA 1
ATOM 1414 C C . ASN A 1 178 ? -66.425 14.050 89.137 1.00 27.55 178 ASN A C 1
ATOM 1416 O O . ASN A 1 178 ? -65.506 14.775 89.497 1.00 27.55 178 ASN A O 1
ATOM 1420 N N . ALA A 1 179 ? -67.694 14.438 88.976 1.00 32.12 179 ALA A N 1
ATOM 1421 C CA . ALA A 1 179 ? -68.571 15.333 89.746 1.00 32.12 179 ALA A CA 1
ATOM 1422 C C . ALA A 1 179 ? -68.031 16.515 90.604 1.00 32.12 179 ALA A C 1
ATOM 1424 O O . ALA A 1 179 ? -67.480 16.326 91.681 1.00 32.12 179 ALA A O 1
ATOM 1425 N N . THR A 1 180 ? -68.382 17.730 90.143 1.00 31.89 180 THR A N 1
ATOM 1426 C CA . THR A 1 180 ? -68.963 18.914 90.843 1.00 31.89 180 THR A CA 1
ATOM 1427 C C . THR A 1 180 ? -68.501 19.333 92.255 1.00 31.89 180 THR A C 1
ATOM 1429 O O . THR A 1 180 ? -68.887 18.693 93.230 1.00 31.89 180 THR A O 1
ATOM 1432 N N . LYS A 1 181 ? -67.931 20.546 92.395 1.00 31.50 181 LYS A N 1
ATOM 1433 C CA . LYS A 1 181 ? -68.626 21.802 92.794 1.00 31.50 181 LYS A CA 1
ATOM 1434 C C . LYS A 1 181 ? -67.657 23.007 92.820 1.00 31.50 181 LYS A C 1
ATOM 1436 O O . LYS A 1 181 ? -66.517 22.875 93.238 1.00 31.50 181 LYS A O 1
ATOM 1441 N N . ASP A 1 182 ? -68.200 24.146 92.392 1.00 32.97 182 ASP A N 1
ATOM 1442 C CA . ASP A 1 182 ? -67.766 25.543 92.561 1.00 32.97 182 ASP A CA 1
ATOM 1443 C C . ASP A 1 182 ? -66.669 26.159 91.653 1.00 32.97 182 ASP A C 1
ATOM 1445 O O . ASP A 1 182 ? -65.478 25.878 91.721 1.00 32.97 182 ASP A O 1
ATOM 1449 N N . THR A 1 183 ? -67.147 27.130 90.858 1.00 32.28 183 THR A N 1
ATOM 1450 C CA . THR A 1 183 ? -66.471 28.256 90.175 1.00 32.28 183 THR A CA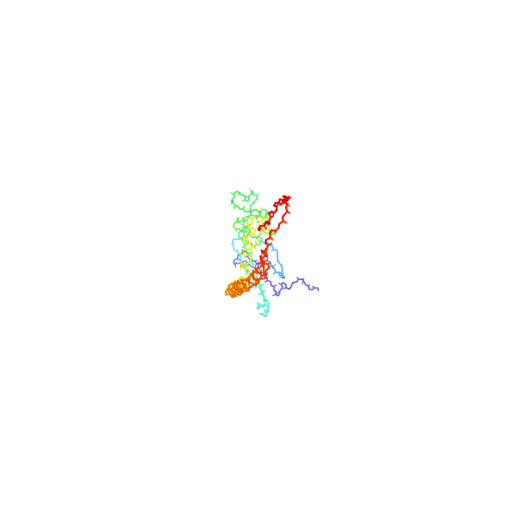 1
ATOM 1451 C C . THR A 1 183 ? -65.576 28.010 88.945 1.00 32.28 183 THR A C 1
ATOM 1453 O O . THR A 1 183 ? -64.403 27.671 89.018 1.00 32.28 183 THR A O 1
ATOM 1456 N N . LEU A 1 184 ? -66.194 28.287 87.788 1.00 36.06 184 LEU A N 1
ATOM 1457 C CA . LEU A 1 184 ? -65.703 28.970 86.579 1.00 36.06 184 LEU A CA 1
ATOM 1458 C C . LEU A 1 184 ? -64.209 29.378 86.545 1.00 36.06 184 LEU A C 1
ATOM 1460 O O . LEU A 1 184 ? -63.823 30.340 87.202 1.00 36.06 184 LEU A O 1
ATOM 1464 N N . ASN A 1 185 ? -63.416 28.781 85.642 1.00 28.16 185 ASN A N 1
ATOM 1465 C CA . ASN A 1 185 ? -62.577 29.583 84.746 1.00 28.16 185 ASN A CA 1
ATOM 1466 C C . ASN A 1 185 ? -62.089 28.835 83.498 1.00 28.16 185 ASN A C 1
ATOM 1468 O O . ASN A 1 185 ? -61.811 27.639 83.496 1.00 28.16 185 ASN A O 1
ATOM 1472 N N . ILE A 1 186 ? -62.047 29.608 82.420 1.00 39.44 186 ILE A N 1
ATOM 1473 C CA . ILE A 1 186 ? -61.859 29.234 81.022 1.00 39.44 186 ILE A CA 1
ATOM 1474 C C . ILE A 1 186 ? -60.371 28.970 80.749 1.00 39.44 186 ILE A C 1
ATOM 1476 O O . ILE A 1 186 ? -59.541 29.851 80.953 1.00 39.44 186 ILE A O 1
ATOM 1480 N N . GLY A 1 187 ? -60.043 27.786 80.227 1.00 30.08 187 GLY A N 1
ATOM 1481 C CA . GLY A 1 187 ? -58.733 27.449 79.664 1.00 30.08 187 GLY A CA 1
ATOM 1482 C C . GLY A 1 187 ? -58.901 26.908 78.247 1.00 30.08 187 GLY A C 1
ATOM 1483 O O . GLY A 1 187 ? -59.530 25.876 78.038 1.00 30.08 187 GLY A O 1
ATOM 1484 N N . LYS A 1 188 ? -58.408 27.673 77.277 1.00 31.98 188 LYS A N 1
ATOM 1485 C CA . LYS A 1 188 ? -58.572 27.520 75.827 1.00 31.98 188 LYS A CA 1
ATOM 1486 C C . LYS A 1 188 ? -57.768 26.329 75.273 1.00 31.98 188 LYS A C 1
ATOM 1488 O O . LYS A 1 188 ? -56.758 25.939 75.842 1.00 31.98 188 LYS A O 1
ATOM 1493 N N . ALA A 1 189 ? -58.258 25.795 74.155 1.00 44.28 189 ALA A N 1
ATOM 1494 C CA . ALA A 1 189 ? -57.756 24.643 73.405 1.00 44.28 189 ALA A CA 1
ATOM 1495 C C . ALA A 1 189 ? -56.282 24.723 72.977 1.00 44.28 189 ALA A C 1
ATOM 1497 O O . ALA A 1 189 ? -55.805 25.810 72.667 1.00 44.28 189 ALA A O 1
ATOM 1498 N N . GLU A 1 190 ? -55.653 23.562 72.760 1.00 33.22 190 GLU A N 1
ATOM 1499 C CA . GLU A 1 190 ? -54.609 23.433 71.741 1.00 33.22 190 GLU A CA 1
ATOM 1500 C C . GLU A 1 190 ? -54.702 22.106 70.973 1.00 33.22 190 GLU A C 1
ATOM 1502 O O . GLU A 1 190 ? -54.871 21.022 71.532 1.00 33.22 190 GLU A O 1
ATOM 1507 N N . ASN A 1 191 ? -54.647 22.251 69.648 1.00 32.25 191 ASN A N 1
ATOM 1508 C CA . ASN A 1 191 ? -54.681 21.209 68.633 1.00 32.25 191 ASN A CA 1
ATOM 1509 C C . ASN A 1 191 ? -53.459 20.287 68.744 1.00 32.25 191 ASN A C 1
ATOM 1511 O O . ASN A 1 191 ? -52.342 20.704 68.437 1.00 32.25 191 ASN A O 1
ATOM 1515 N N . CYS A 1 192 ? -53.671 19.006 69.041 1.00 29.67 192 CYS A N 1
ATOM 1516 C CA . CYS A 1 192 ? -52.678 17.980 68.734 1.00 29.67 192 CYS A CA 1
ATOM 1517 C C . CYS A 1 192 ? -52.739 17.669 67.232 1.00 29.67 192 CYS A C 1
ATOM 1519 O O . CYS A 1 192 ? -53.721 17.122 66.732 1.00 29.67 192 CYS A O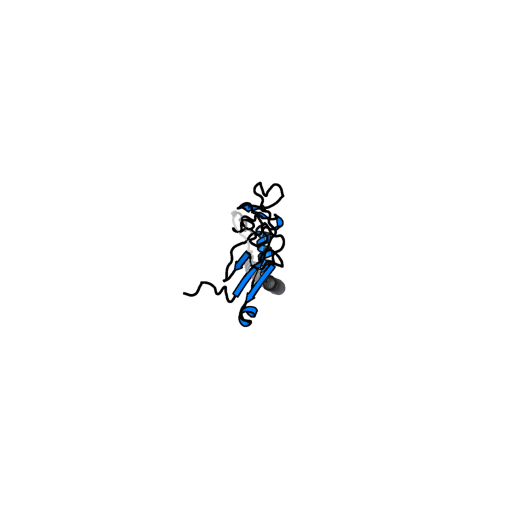 1
ATOM 1521 N N . LYS A 1 193 ? -51.694 18.084 66.514 1.00 33.56 193 LYS A N 1
ATOM 1522 C CA . LYS A 1 193 ? -51.487 17.835 65.085 1.00 33.56 193 LYS A CA 1
ATOM 1523 C C . LYS A 1 193 ? -51.304 16.329 64.843 1.00 33.56 193 LYS A C 1
ATOM 1525 O O . LYS A 1 193 ? -50.550 15.686 65.573 1.00 33.56 193 LYS A O 1
ATOM 1530 N N . PHE A 1 194 ? -52.032 15.824 63.849 1.00 37.06 194 PHE A N 1
ATOM 1531 C CA . PHE A 1 194 ? -51.995 14.448 63.345 1.00 37.06 194 PHE A CA 1
ATOM 1532 C C . PHE A 1 194 ? -50.671 14.109 62.656 1.00 37.06 194 PHE A C 1
ATOM 1534 O O . PHE A 1 194 ? -50.076 15.032 62.049 1.00 37.06 194 PHE A O 1
#

Secondary structure (DSSP, 8-state):
-PPSS-TTTEEEEEESSTT-SS-SEEE-SS-------S-S--EEEEEES-HHHHHH----------EE-TT-SGGGTEEE-STTEEEEGGGTTSSS--STT-GGGSS----HHHHHHHHHHHTS-HHHHHHHHHHHHHHHHHHHHHTHHHHHHHHHHHHHHHHHHHHHHHTS---------S------------

Sequence (194 aa):
MGAPNHCVENAMELFGGPFASVPFRTFCGLTSTHIYTGESLIYIRLFVMDEAHLLASNFRILFSSYSRRAANCSDQNLFDCGDEICIPRTLICNGRSNCLYRRDEINCDSNKFADILNNLYRSGQIPLLIILTVLFTVVVALCFYYRPCRKKATNHCTNKAERLKRKEQFGQCKVKTNATKDTLNIGKAENCKF

Organism: Heterodera schachtii (NCBI:txid97005)

pLDDT: mean 73.35, std 19.93, range [27.55, 95.56]